Protein AF-A0A914NUZ6-F1 (afdb_monomer)

Structure (mmCIF, N/CA/C/O backbone):
data_AF-A0A914NUZ6-F1
#
_entry.id   AF-A0A914NUZ6-F1
#
loop_
_atom_site.group_PDB
_atom_site.id
_atom_site.type_symbol
_atom_site.label_atom_id
_atom_site.label_alt_id
_atom_site.label_comp_id
_atom_site.label_asym_id
_atom_site.label_entity_id
_atom_site.label_seq_id
_atom_site.pdbx_PDB_ins_code
_atom_site.Cartn_x
_atom_site.Cartn_y
_atom_site.Cartn_z
_atom_site.occupancy
_atom_site.B_iso_or_equiv
_atom_site.auth_seq_id
_atom_site.auth_comp_id
_atom_site.auth_asym_id
_atom_site.auth_atom_id
_atom_site.pdbx_PDB_model_num
ATOM 1 N N . MET A 1 1 ? 11.271 -27.743 45.625 1.00 53.88 1 MET A N 1
ATOM 2 C CA . MET A 1 1 ? 10.175 -26.762 45.425 1.00 53.88 1 MET A CA 1
ATOM 3 C C . MET A 1 1 ? 10.539 -25.587 44.509 1.00 53.88 1 MET A C 1
ATOM 5 O O . MET A 1 1 ? 9.702 -25.214 43.703 1.00 53.88 1 MET A O 1
ATOM 9 N N . PHE A 1 2 ? 11.771 -25.061 44.530 1.00 51.22 2 PHE A N 1
ATOM 10 C CA . PHE A 1 2 ? 12.169 -23.870 43.750 1.00 51.22 2 PHE A CA 1
ATOM 11 C C . PHE A 1 2 ? 12.192 -24.011 42.210 1.00 51.22 2 PHE A C 1
ATOM 13 O O . PHE A 1 2 ? 11.978 -23.028 41.508 1.00 51.22 2 PHE A O 1
ATOM 20 N N . LYS A 1 3 ? 12.363 -25.220 41.650 1.00 47.09 3 LYS A N 1
ATOM 21 C CA . LYS A 1 3 ? 12.396 -25.426 40.183 1.00 47.09 3 LYS A CA 1
ATOM 22 C C . LYS A 1 3 ? 11.034 -25.273 39.480 1.00 47.09 3 LYS A C 1
ATOM 24 O O . LYS A 1 3 ? 11.007 -24.916 38.309 1.00 47.09 3 LYS A O 1
ATOM 29 N N . LYS A 1 4 ? 9.907 -25.498 40.176 1.00 47.50 4 LYS A N 1
ATOM 30 C CA . LYS A 1 4 ? 8.556 -25.342 39.589 1.00 47.50 4 LYS A CA 1
ATOM 31 C C . LYS A 1 4 ? 8.128 -23.873 39.465 1.00 47.50 4 LYS A C 1
ATOM 33 O O . LYS A 1 4 ? 7.398 -23.536 38.543 1.00 47.50 4 LYS A O 1
ATOM 38 N N . ILE A 1 5 ? 8.628 -23.003 40.346 1.00 55.19 5 ILE A N 1
ATOM 39 C CA . ILE A 1 5 ? 8.329 -21.559 40.342 1.00 55.19 5 ILE A CA 1
ATOM 40 C C . ILE A 1 5 ? 9.067 -20.839 39.203 1.00 55.19 5 ILE A C 1
ATOM 42 O O . ILE A 1 5 ? 8.483 -19.983 38.548 1.00 55.19 5 ILE A O 1
ATOM 46 N N . PHE A 1 6 ? 10.302 -21.247 38.889 1.00 52.75 6 PHE A N 1
ATOM 47 C CA . PHE A 1 6 ? 11.058 -20.682 37.762 1.00 52.75 6 PHE A CA 1
ATOM 48 C C . PHE A 1 6 ? 10.435 -21.033 36.399 1.00 52.75 6 PHE A C 1
ATOM 50 O O . PHE A 1 6 ? 10.423 -20.213 35.487 1.00 52.75 6 PHE A O 1
ATOM 57 N N . PHE A 1 7 ? 9.844 -22.227 36.278 1.00 51.91 7 PHE A N 1
ATOM 58 C CA . PHE A 1 7 ? 9.150 -22.654 35.059 1.00 51.91 7 PHE A CA 1
ATOM 59 C C . PHE A 1 7 ? 7.828 -21.896 34.841 1.00 51.91 7 PHE A C 1
ATOM 61 O O . PHE A 1 7 ? 7.489 -21.567 33.709 1.00 51.91 7 PHE A O 1
ATOM 68 N N . LEU A 1 8 ? 7.115 -21.547 35.921 1.00 48.62 8 LEU A N 1
ATOM 69 C CA . LEU A 1 8 ? 5.896 -20.733 35.840 1.00 48.62 8 LEU A CA 1
ATOM 70 C C . LEU A 1 8 ? 6.187 -19.271 35.449 1.00 48.62 8 LEU A C 1
ATOM 72 O O . LEU A 1 8 ? 5.407 -18.668 34.717 1.00 48.62 8 LEU A O 1
ATOM 76 N N . LEU A 1 9 ? 7.323 -18.713 35.887 1.00 48.78 9 LEU A N 1
ATOM 77 C CA . LEU A 1 9 ? 7.748 -17.350 35.539 1.00 48.78 9 LEU A CA 1
ATOM 78 C C . LEU A 1 9 ? 8.181 -17.208 34.068 1.00 48.78 9 LEU A C 1
ATOM 80 O O . LEU A 1 9 ? 7.956 -16.159 33.473 1.00 48.78 9 LEU A O 1
ATOM 84 N N . ILE A 1 10 ? 8.734 -18.262 33.455 1.00 51.72 10 ILE A N 1
ATOM 85 C CA . ILE A 1 10 ? 9.090 -18.268 32.022 1.00 51.72 10 ILE A CA 1
ATOM 86 C C . ILE A 1 10 ? 7.839 -18.326 31.127 1.00 51.72 10 ILE A C 1
ATOM 88 O O . ILE A 1 10 ? 7.827 -17.726 30.053 1.00 51.72 10 ILE A O 1
ATOM 92 N N . ILE A 1 11 ? 6.761 -18.974 31.580 1.00 51.56 11 ILE A N 1
ATOM 93 C CA . ILE A 1 11 ? 5.492 -19.053 30.833 1.00 51.56 11 ILE A CA 1
ATOM 94 C C . ILE A 1 11 ? 4.743 -17.705 30.835 1.00 51.56 11 ILE A C 1
ATOM 96 O O . ILE A 1 11 ? 4.021 -17.400 29.888 1.00 51.56 11 ILE A O 1
ATOM 100 N N . LEU A 1 12 ? 4.962 -16.851 31.841 1.00 51.22 12 LEU A N 1
ATOM 101 C CA . LEU A 1 12 ? 4.329 -15.529 31.942 1.00 51.22 12 LEU A CA 1
ATOM 102 C C . LEU A 1 12 ? 5.069 -14.408 31.181 1.00 51.22 12 LEU A C 1
ATOM 104 O O . LEU A 1 12 ? 4.550 -13.298 31.094 1.00 51.22 12 LEU A O 1
ATOM 108 N N . LEU A 1 13 ? 6.245 -14.671 30.596 1.00 51.25 13 LEU A N 1
ATOM 109 C CA . LEU A 1 13 ? 7.103 -13.638 29.990 1.00 51.25 13 LEU A CA 1
ATOM 110 C C . LEU A 1 13 ? 6.949 -13.438 28.471 1.00 51.25 13 LEU A C 1
ATOM 112 O O . LEU A 1 13 ? 7.672 -12.624 27.907 1.00 51.25 13 LEU A O 1
ATOM 116 N N . ASN A 1 14 ? 6.013 -14.111 27.790 1.00 45.31 14 ASN A N 1
ATOM 117 C CA . ASN A 1 14 ? 5.803 -13.912 26.344 1.00 45.31 14 ASN A CA 1
ATOM 118 C C . ASN A 1 14 ? 4.335 -13.930 25.889 1.00 45.31 14 ASN A C 1
ATOM 120 O O . ASN A 1 14 ? 4.051 -14.252 24.737 1.00 45.31 14 ASN A O 1
ATOM 124 N N . PHE A 1 15 ? 3.387 -13.499 26.724 1.00 43.12 15 PHE A N 1
ATOM 125 C CA . PHE A 1 15 ? 2.126 -12.991 26.173 1.00 43.12 15 PHE A CA 1
ATOM 126 C C . PHE A 1 15 ? 2.373 -11.580 25.622 1.00 43.12 15 PHE A C 1
ATOM 128 O O . PHE A 1 15 ? 2.012 -10.571 26.225 1.00 43.12 15 PHE A O 1
ATOM 135 N N . LYS A 1 16 ? 3.018 -11.491 24.448 1.00 45.00 16 LYS A N 1
ATOM 136 C CA . LYS A 1 16 ? 2.797 -10.329 23.584 1.00 45.00 16 LYS A CA 1
ATOM 137 C C . LYS A 1 16 ? 1.304 -10.345 23.293 1.00 45.00 16 LYS A C 1
ATOM 139 O O . LYS A 1 16 ? 0.820 -11.274 22.650 1.00 45.00 16 LYS A O 1
ATOM 144 N N . ILE A 1 17 ? 0.582 -9.343 23.783 1.00 50.38 17 ILE A N 1
ATOM 145 C CA . ILE A 1 17 ? -0.768 -9.039 23.317 1.00 50.38 17 ILE A CA 1
ATOM 146 C C . ILE A 1 17 ? -0.605 -8.656 21.841 1.00 50.38 17 ILE A C 1
ATOM 148 O O . ILE A 1 17 ? -0.399 -7.495 21.493 1.00 50.38 17 ILE A O 1
ATOM 152 N N . ASN A 1 18 ? -0.564 -9.657 20.966 1.00 56.53 18 ASN A N 1
ATOM 153 C CA . ASN A 1 18 ? -0.610 -9.452 19.534 1.00 56.53 18 ASN A CA 1
ATOM 154 C C . ASN A 1 18 ? -2.053 -9.058 19.246 1.00 56.53 18 ASN A C 1
ATOM 156 O O . ASN A 1 18 ? -2.899 -9.927 19.053 1.00 56.53 18 ASN A O 1
ATOM 160 N N . ASN A 1 19 ? -2.334 -7.752 19.256 1.00 79.94 19 ASN A N 1
ATOM 161 C CA . ASN A 1 19 ? -3.584 -7.205 18.736 1.00 79.94 19 ASN A CA 1
ATOM 162 C C . ASN A 1 19 ? -3.599 -7.423 17.218 1.00 79.94 19 ASN A C 1
ATOM 164 O O . ASN A 1 19 ? -3.305 -6.520 16.437 1.00 79.94 19 ASN A O 1
ATOM 168 N N . SER A 1 20 ? -3.827 -8.669 16.821 1.00 88.81 20 SER A N 1
ATOM 169 C CA . SER A 1 20 ? -3.951 -9.118 15.446 1.00 88.81 20 SER A CA 1
ATOM 170 C C . SER A 1 20 ? -5.326 -8.731 14.917 1.00 88.81 20 SER A C 1
ATOM 172 O O . SER A 1 20 ? -6.316 -8.794 15.645 1.00 88.81 20 SER A O 1
ATOM 174 N N . VAL A 1 21 ? -5.383 -8.325 13.651 1.00 92.94 21 VAL A N 1
ATOM 175 C CA . VAL A 1 21 ? -6.642 -8.035 12.960 1.00 92.94 21 VAL A CA 1
ATOM 176 C C . VAL A 1 21 ? -6.699 -8.894 11.717 1.00 92.94 21 VAL A C 1
ATOM 178 O O . VAL A 1 21 ? -5.842 -8.772 10.843 1.00 92.94 21 VAL A O 1
ATOM 181 N N . ILE A 1 22 ? -7.715 -9.748 11.633 1.00 95.00 22 ILE A N 1
ATOM 182 C CA . ILE A 1 22 ? -7.944 -10.596 10.467 1.00 95.00 22 ILE A CA 1
ATOM 183 C C . ILE A 1 22 ? -9.082 -10.001 9.645 1.00 95.00 22 ILE A C 1
ATOM 185 O O . ILE A 1 22 ? -10.166 -9.753 10.170 1.00 95.00 22 ILE A O 1
ATOM 189 N N . ILE A 1 23 ? -8.836 -9.789 8.353 1.00 93.75 23 ILE A N 1
ATOM 190 C CA . ILE A 1 23 ? -9.853 -9.347 7.394 1.00 93.75 23 ILE A CA 1
ATOM 191 C C . ILE A 1 23 ? -9.951 -10.327 6.232 1.00 93.75 23 ILE A C 1
ATOM 193 O O . ILE A 1 23 ? -8.953 -10.916 5.812 1.00 93.75 23 ILE A O 1
ATOM 197 N N . GLN A 1 24 ? -11.153 -10.469 5.684 1.00 95.12 24 GLN A N 1
ATOM 198 C CA . GLN A 1 24 ? -11.387 -11.233 4.467 1.00 95.12 24 GLN A CA 1
ATOM 199 C C . GLN A 1 24 ? -11.287 -10.310 3.248 1.00 95.12 24 GLN A C 1
ATOM 201 O O . GLN A 1 24 ? -11.902 -9.246 3.211 1.00 95.12 24 GLN A O 1
ATOM 206 N N . THR A 1 25 ? -10.531 -10.731 2.235 1.00 95.25 25 THR A N 1
ATOM 207 C CA . THR A 1 25 ? -10.481 -10.078 0.918 1.00 95.25 25 THR A CA 1
ATOM 208 C C . THR A 1 25 ? -11.030 -11.010 -0.162 1.00 95.25 25 THR A C 1
ATOM 210 O O . THR A 1 25 ? -11.279 -12.190 0.089 1.00 95.25 25 THR A O 1
ATOM 213 N N . SER A 1 26 ? -11.166 -10.517 -1.394 1.00 95.94 26 SER A N 1
ATOM 214 C CA . SER A 1 26 ? -11.506 -11.355 -2.553 1.00 95.94 26 SER A CA 1
ATOM 215 C C . SER A 1 26 ? -10.450 -12.427 -2.878 1.00 95.94 26 SER A C 1
ATOM 217 O O . SER A 1 26 ? -10.771 -13.397 -3.572 1.00 95.94 26 SER A O 1
ATOM 219 N N . TYR A 1 27 ? -9.217 -12.273 -2.376 1.00 96.69 27 TYR A N 1
ATOM 220 C CA . TYR A 1 27 ? -8.084 -13.166 -2.644 1.00 96.69 27 TYR A CA 1
ATOM 221 C C . TYR A 1 27 ? -7.725 -14.097 -1.477 1.00 96.69 27 TYR A C 1
ATOM 223 O O . TYR A 1 27 ? -6.993 -15.062 -1.676 1.00 96.69 27 TYR A O 1
ATOM 231 N N . GLY A 1 28 ? -8.266 -13.853 -0.283 1.00 96.88 28 GLY A N 1
ATOM 232 C CA . GLY A 1 28 ? -8.014 -14.657 0.913 1.00 96.88 28 GLY A CA 1
ATOM 233 C C . GLY A 1 28 ? -7.996 -13.816 2.187 1.00 96.88 28 GLY A C 1
ATOM 234 O O . GLY A 1 28 ? -8.209 -12.598 2.155 1.00 96.88 28 GLY A O 1
ATOM 235 N N . ASN A 1 29 ? -7.744 -14.465 3.322 1.00 97.81 29 ASN A N 1
ATOM 236 C CA . ASN A 1 29 ? -7.684 -13.790 4.617 1.00 97.81 29 ASN A CA 1
ATOM 237 C C . ASN A 1 29 ? -6.313 -13.136 4.826 1.00 97.81 29 ASN A C 1
ATOM 239 O O . ASN A 1 29 ? -5.283 -13.744 4.525 1.00 97.81 29 ASN A O 1
ATOM 243 N N . LEU A 1 30 ? -6.299 -11.914 5.355 1.00 97.19 30 LEU A N 1
ATOM 244 C CA . LEU A 1 30 ? -5.090 -11.166 5.703 1.00 97.19 30 LEU A CA 1
ATOM 245 C C . LEU A 1 30 ? -5.019 -10.949 7.206 1.00 97.19 30 LEU A C 1
ATOM 247 O O . LEU A 1 30 ? -6.030 -10.627 7.823 1.00 97.19 30 LEU A O 1
ATOM 251 N N . GLU A 1 31 ? -3.819 -11.055 7.763 1.00 97.69 31 GLU A N 1
ATOM 252 C CA . GLU A 1 31 ? -3.544 -10.755 9.164 1.00 97.69 31 GLU A CA 1
ATOM 253 C C . GLU A 1 31 ? -2.677 -9.501 9.297 1.00 97.69 31 GLU A C 1
ATOM 255 O O . GLU A 1 31 ? -1.469 -9.538 9.065 1.00 97.69 31 GLU A O 1
ATOM 260 N N . GLY A 1 32 ? -3.298 -8.397 9.693 1.00 97.44 32 GLY A N 1
ATOM 261 C CA . GLY A 1 32 ? -2.625 -7.163 10.082 1.00 97.44 32 GLY A CA 1
ATOM 262 C C . GLY A 1 32 ? -2.426 -7.066 11.593 1.00 97.44 32 GLY A C 1
ATOM 263 O O . GLY A 1 32 ? -2.410 -8.064 12.321 1.00 97.44 32 GLY A O 1
ATOM 264 N N . PHE A 1 33 ? -2.284 -5.837 12.080 1.00 96.50 33 PHE A N 1
ATOM 265 C CA . PHE A 1 33 ? -2.181 -5.538 13.506 1.00 96.50 33 PHE A CA 1
ATOM 266 C C . PHE A 1 33 ? -2.789 -4.177 13.857 1.00 96.50 33 PHE A C 1
ATOM 268 O O . PHE A 1 33 ? -2.836 -3.267 13.031 1.00 96.50 33 PHE A O 1
ATOM 275 N N . VAL A 1 34 ? -3.224 -4.026 15.107 1.00 95.75 34 VAL A N 1
ATOM 276 C CA . VAL A 1 34 ? -3.631 -2.735 15.671 1.00 95.75 34 VAL A CA 1
ATOM 277 C C . VAL A 1 34 ? -2.392 -1.992 16.161 1.00 95.75 34 VAL A C 1
ATOM 279 O O . VAL A 1 34 ? -1.629 -2.505 16.982 1.00 95.75 34 VAL A O 1
ATOM 282 N N . TYR A 1 35 ? -2.211 -0.758 15.703 1.00 95.56 35 TYR A N 1
ATOM 283 C CA . TYR A 1 35 ? -1.170 0.144 16.177 1.00 95.56 35 TYR A CA 1
ATOM 284 C C . TYR A 1 35 ? -1.767 1.245 17.057 1.00 95.56 35 TYR A C 1
ATOM 286 O O . TYR A 1 35 ? -2.652 1.986 16.625 1.00 95.56 35 TYR A O 1
ATOM 294 N N . LYS A 1 36 ? -1.263 1.369 18.290 1.00 95.00 36 LYS A N 1
ATOM 295 C CA . LYS A 1 36 ? -1.641 2.440 19.219 1.00 95.00 36 LYS A CA 1
ATOM 296 C C . LYS A 1 36 ? -0.807 3.689 18.936 1.00 95.00 36 LYS A C 1
ATOM 298 O O . LYS A 1 36 ? 0.421 3.648 18.989 1.00 95.00 36 LYS A O 1
ATOM 303 N N . LEU A 1 37 ? -1.483 4.790 18.638 1.00 92.94 37 LEU A N 1
ATOM 304 C CA . LEU A 1 37 ? -0.878 6.087 18.356 1.00 92.94 37 LEU A CA 1
ATOM 305 C C . LEU A 1 37 ? -0.532 6.830 19.654 1.00 92.94 37 LEU A C 1
ATOM 307 O O . LEU A 1 37 ? -1.101 6.563 20.716 1.00 92.94 37 LEU A O 1
ATOM 311 N N . GLY A 1 38 ? 0.368 7.814 19.558 1.00 88.31 38 GLY A N 1
ATOM 312 C CA . GLY A 1 38 ? 0.761 8.658 20.695 1.00 88.31 38 GLY A CA 1
ATOM 313 C C . GLY A 1 38 ? -0.393 9.485 21.274 1.00 88.31 38 GLY A C 1
ATOM 314 O O . GLY A 1 38 ? -0.419 9.756 22.469 1.00 88.31 38 GLY A O 1
ATOM 315 N N . ASN A 1 39 ? -1.397 9.804 20.455 1.00 83.81 39 ASN A N 1
ATOM 316 C CA . ASN A 1 39 ? -2.604 10.534 20.854 1.00 83.81 39 ASN A CA 1
ATOM 317 C C . ASN A 1 39 ? -3.683 9.653 21.525 1.00 83.81 39 ASN A C 1
ATOM 319 O O . ASN A 1 39 ? -4.812 10.101 21.710 1.00 83.81 39 ASN A O 1
ATOM 323 N N . GLY A 1 40 ? -3.371 8.392 21.843 1.00 86.62 40 GLY A N 1
ATOM 324 C CA . GLY A 1 40 ? -4.279 7.459 22.516 1.00 86.62 40 GLY A CA 1
ATOM 325 C C . GLY A 1 40 ? -5.266 6.727 21.600 1.00 86.62 40 GLY A C 1
ATOM 326 O O . GLY A 1 40 ? -5.813 5.706 22.018 1.00 86.62 40 GLY A O 1
ATOM 327 N N . LYS A 1 41 ? -5.451 7.174 20.349 1.00 91.00 41 LYS A N 1
ATOM 328 C CA . LYS A 1 41 ? -6.236 6.448 19.339 1.00 91.00 41 LYS A CA 1
ATOM 329 C C . LYS A 1 41 ? -5.486 5.203 18.858 1.00 91.00 41 LYS A C 1
ATOM 331 O O . LYS A 1 41 ? -4.280 5.058 19.055 1.00 91.00 41 LYS A O 1
ATOM 336 N N . SER A 1 42 ? -6.203 4.303 18.197 1.00 94.56 42 SER A N 1
ATOM 337 C CA . SER A 1 42 ? -5.617 3.134 17.538 1.00 94.56 42 SER A CA 1
ATOM 338 C C . SER A 1 42 ? -6.017 3.089 16.068 1.00 94.56 42 SER A C 1
ATOM 340 O O . SER A 1 42 ? -7.070 3.601 15.693 1.00 94.56 42 SER A O 1
ATOM 342 N N . VAL A 1 43 ? -5.174 2.480 15.241 1.00 95.75 43 VAL A N 1
ATOM 343 C CA . VAL A 1 43 ? -5.395 2.289 13.801 1.00 95.75 43 VAL A CA 1
ATOM 344 C C . VAL A 1 43 ? -5.095 0.845 13.423 1.00 95.75 43 VAL A C 1
ATOM 346 O O . VAL A 1 43 ? -4.285 0.195 14.082 1.00 95.75 43 VAL A O 1
ATOM 349 N N . ASN A 1 44 ? -5.719 0.348 12.361 1.00 96.50 44 ASN A N 1
ATOM 350 C CA . ASN A 1 44 ? -5.402 -0.964 11.804 1.00 96.50 44 ASN A CA 1
ATOM 351 C C . ASN A 1 44 ? -4.341 -0.810 10.717 1.00 96.50 44 ASN A C 1
ATOM 353 O O . ASN A 1 44 ? -4.408 0.112 9.903 1.00 96.50 44 ASN A O 1
ATOM 357 N N . VAL A 1 45 ? -3.365 -1.711 10.709 1.00 97.94 45 VAL A N 1
ATOM 358 C CA . VAL A 1 45 ? -2.220 -1.670 9.802 1.00 97.94 45 VAL A CA 1
ATOM 359 C C . VAL A 1 45 ? -2.078 -3.014 9.099 1.00 97.94 45 VAL A C 1
ATOM 361 O O . VAL A 1 45 ? -2.006 -4.059 9.746 1.00 97.94 45 VAL A O 1
ATOM 364 N N . PHE A 1 46 ? -2.001 -2.964 7.772 1.00 98.44 46 PHE A N 1
ATOM 365 C CA . PHE A 1 46 ? -1.729 -4.101 6.903 1.00 98.44 46 PHE 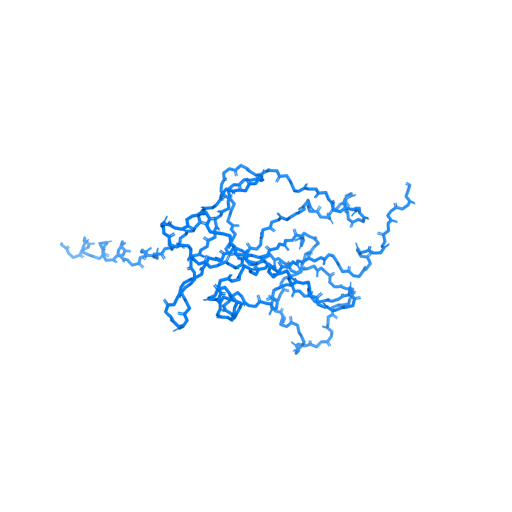A CA 1
ATOM 366 C C . PHE A 1 46 ? -0.610 -3.718 5.933 1.00 98.44 46 PHE A C 1
ATOM 368 O O . PHE A 1 46 ? -0.743 -2.761 5.174 1.00 98.44 46 PHE A O 1
ATOM 375 N N . LEU A 1 47 ? 0.504 -4.437 5.959 1.00 98.50 47 LEU A N 1
ATOM 376 C CA . LEU A 1 47 ? 1.702 -4.142 5.173 1.00 98.50 47 LEU A CA 1
ATOM 377 C C . LEU A 1 47 ? 2.021 -5.300 4.226 1.00 98.50 47 LEU A C 1
ATOM 379 O O . LEU A 1 47 ? 1.767 -6.454 4.564 1.00 98.50 47 LEU A O 1
ATOM 383 N N . GLY A 1 48 ? 2.585 -4.994 3.056 1.00 97.94 48 GLY A N 1
ATOM 384 C CA . GLY A 1 48 ? 3.056 -6.019 2.121 1.00 97.94 48 GLY A CA 1
ATOM 385 C C . GLY A 1 48 ? 1.933 -6.894 1.553 1.00 97.94 48 GLY A C 1
ATOM 386 O O . GLY A 1 48 ? 2.089 -8.108 1.436 1.00 97.94 48 GLY A O 1
ATOM 387 N N . ILE A 1 49 ? 0.790 -6.297 1.202 1.00 98.38 49 ILE A N 1
ATOM 388 C CA . ILE A 1 49 ? -0.339 -7.011 0.591 1.00 98.38 49 ILE A CA 1
ATOM 389 C C . ILE A 1 49 ? -0.097 -7.139 -0.920 1.00 98.38 49 ILE A C 1
ATOM 391 O O . ILE A 1 49 ? 0.016 -6.106 -1.583 1.00 98.38 49 ILE A O 1
ATOM 395 N N . PRO A 1 50 ? -0.037 -8.354 -1.496 1.00 97.75 50 PRO A N 1
ATOM 396 C CA . PRO A 1 50 ? 0.137 -8.515 -2.936 1.00 97.75 50 PRO A CA 1
ATOM 397 C C . PRO A 1 50 ? -1.115 -8.034 -3.672 1.00 97.75 50 PRO A C 1
ATOM 399 O O . PRO A 1 50 ? -2.228 -8.447 -3.341 1.00 97.75 50 PRO A O 1
ATOM 402 N N . PHE A 1 51 ? -0.937 -7.183 -4.684 1.00 97.62 51 PHE A N 1
ATOM 403 C CA . PHE A 1 51 ? -2.037 -6.735 -5.551 1.00 97.62 51 PHE A CA 1
ATOM 404 C C . PHE A 1 51 ? -1.921 -7.252 -6.989 1.00 97.62 51 PHE A C 1
ATOM 406 O O . PHE A 1 51 ? -2.808 -6.990 -7.802 1.00 97.62 51 PHE A O 1
ATOM 413 N N . ALA A 1 52 ? -0.849 -7.981 -7.303 1.00 97.75 52 ALA A N 1
ATOM 414 C CA . ALA A 1 52 ? -0.607 -8.606 -8.595 1.00 97.75 52 ALA A CA 1
ATOM 415 C C . ALA A 1 52 ? 0.241 -9.880 -8.442 1.00 97.75 52 ALA A C 1
ATOM 417 O O . ALA A 1 52 ? 0.868 -10.098 -7.405 1.00 97.75 52 ALA A O 1
ATOM 418 N N . GLU A 1 53 ? 0.268 -10.707 -9.488 1.00 97.38 53 GLU A N 1
ATOM 419 C CA . GLU A 1 53 ? 1.264 -11.769 -9.642 1.00 97.38 53 GLU A CA 1
ATOM 420 C C . GLU A 1 53 ? 2.683 -11.204 -9.640 1.00 97.38 53 GLU A C 1
ATOM 422 O O . GLU A 1 53 ? 2.929 -10.085 -10.104 1.00 97.38 53 GLU A O 1
ATOM 427 N N . LYS A 1 54 ? 3.628 -12.023 -9.172 1.00 96.69 54 LYS A N 1
ATOM 428 C CA . LYS A 1 54 ? 5.049 -11.670 -9.154 1.00 96.69 54 LYS A CA 1
ATOM 429 C C . LYS A 1 54 ? 5.519 -11.405 -10.590 1.00 96.69 54 LYS A C 1
ATOM 431 O O . LYS A 1 54 ? 5.423 -12.314 -11.420 1.00 96.69 54 LYS A O 1
ATOM 436 N N . PRO A 1 55 ? 6.041 -10.212 -10.919 1.00 95.44 55 PRO A N 1
ATOM 437 C CA . PRO A 1 55 ? 6.452 -9.886 -12.279 1.00 95.44 55 PRO A CA 1
ATOM 438 C C . PRO A 1 55 ? 7.865 -10.421 -12.546 1.00 95.44 55 PRO A C 1
ATOM 440 O O . PRO A 1 55 ? 8.785 -9.661 -12.816 1.00 95.44 55 PRO A O 1
ATOM 443 N N . ILE A 1 56 ? 8.045 -11.735 -12.429 1.00 94.50 56 ILE A N 1
ATOM 444 C CA . ILE A 1 56 ? 9.326 -12.428 -12.605 1.00 94.50 56 ILE A CA 1
ATOM 445 C C . ILE A 1 56 ? 9.224 -13.465 -13.723 1.00 94.50 56 ILE A C 1
ATOM 447 O O . ILE A 1 56 ? 8.130 -13.881 -14.117 1.00 94.50 56 ILE A O 1
ATOM 451 N N . GLY A 1 57 ? 10.372 -13.901 -14.246 1.00 93.31 57 GLY A N 1
ATOM 452 C CA . GLY A 1 57 ? 10.423 -14.872 -15.340 1.00 93.31 57 GLY A CA 1
ATOM 453 C C . GLY A 1 57 ? 9.644 -14.375 -16.559 1.00 93.31 57 GLY A C 1
ATOM 454 O O . GLY A 1 57 ? 9.869 -13.262 -17.025 1.00 93.31 57 GLY A O 1
ATOM 455 N N . ILE A 1 58 ? 8.684 -15.168 -17.040 1.00 93.69 58 ILE A N 1
ATOM 456 C CA . ILE A 1 58 ? 7.868 -14.811 -18.213 1.00 93.69 58 ILE A CA 1
ATOM 457 C C . ILE A 1 58 ? 6.938 -13.607 -17.984 1.00 93.69 58 ILE A C 1
ATOM 459 O O . ILE A 1 58 ? 6.390 -13.068 -18.935 1.00 93.69 58 ILE A O 1
ATOM 463 N N . LEU A 1 59 ? 6.739 -13.173 -16.733 1.00 94.06 59 LEU A N 1
ATOM 464 C CA . LEU A 1 59 ? 5.922 -11.998 -16.408 1.00 94.06 59 LEU A CA 1
ATOM 465 C C . LEU A 1 59 ? 6.745 -10.708 -16.268 1.00 94.06 59 LEU A C 1
ATOM 467 O O . LEU A 1 59 ? 6.168 -9.649 -16.013 1.00 94.06 59 LEU A O 1
ATOM 471 N N . ARG A 1 60 ? 8.073 -10.774 -16.434 1.00 93.50 60 ARG A N 1
ATOM 472 C CA . ARG A 1 60 ? 9.002 -9.672 -16.138 1.00 93.50 60 ARG A CA 1
ATOM 473 C C . ARG A 1 60 ? 8.657 -8.366 -16.848 1.00 93.50 60 ARG A C 1
ATOM 475 O O . ARG A 1 60 ? 8.576 -7.321 -16.202 1.00 93.50 60 ARG A O 1
ATOM 482 N N . PHE A 1 61 ? 8.372 -8.439 -18.145 1.00 93.00 61 PHE A N 1
ATOM 483 C CA . PHE A 1 61 ? 8.032 -7.291 -18.998 1.00 93.00 61 PHE A CA 1
ATOM 484 C C . PHE A 1 61 ? 6.549 -7.244 -19.387 1.00 93.00 61 PHE A C 1
ATOM 486 O O . PHE A 1 61 ? 6.115 -6.403 -20.175 1.00 93.00 61 PHE A O 1
ATOM 493 N N . GLU A 1 62 ? 5.747 -8.133 -18.803 1.00 92.94 62 GLU A N 1
ATOM 494 C CA . GLU A 1 62 ? 4.321 -8.231 -19.082 1.00 92.94 62 GLU A CA 1
ATOM 495 C C . GLU A 1 62 ? 3.507 -7.254 -18.240 1.00 92.94 62 GLU A C 1
ATOM 497 O O . GLU A 1 62 ? 3.954 -6.735 -17.211 1.00 92.94 62 GLU A O 1
AT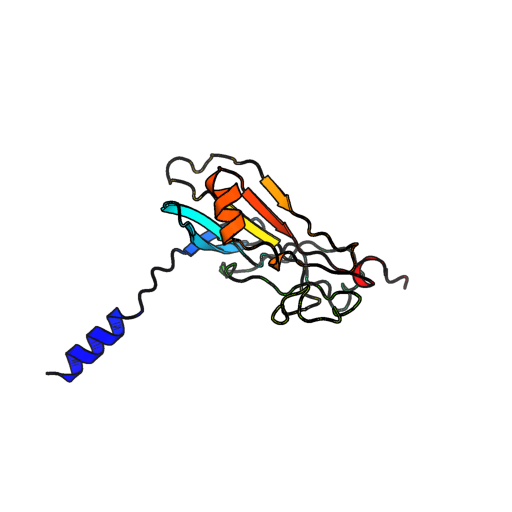OM 502 N N . LYS A 1 63 ? 2.261 -7.006 -18.651 1.00 93.44 63 LYS A N 1
ATOM 503 C CA . LYS A 1 63 ? 1.310 -6.288 -17.793 1.00 93.44 63 LYS A CA 1
ATOM 504 C C . LYS A 1 63 ? 1.069 -7.085 -16.498 1.00 93.44 63 LYS A C 1
ATOM 506 O O . LYS A 1 63 ? 0.991 -8.313 -16.565 1.00 93.44 63 LYS A O 1
ATOM 511 N N . PRO A 1 64 ? 0.896 -6.417 -15.340 1.00 95.06 64 PRO A N 1
ATOM 512 C CA . PRO A 1 64 ? 0.565 -7.105 -14.097 1.00 95.06 64 PRO A CA 1
ATOM 513 C C . PRO A 1 64 ? -0.701 -7.948 -14.263 1.00 95.06 64 PRO A C 1
ATOM 515 O O . PRO A 1 64 ? -1.700 -7.475 -14.810 1.00 95.06 64 PRO A O 1
ATOM 518 N N . LYS A 1 65 ? -0.658 -9.190 -13.782 1.00 96.56 65 LYS A N 1
ATOM 519 C CA . LYS A 1 65 ? -1.829 -10.070 -13.707 1.00 96.56 65 LYS A CA 1
ATOM 520 C C . LYS A 1 65 ? -2.414 -10.023 -12.291 1.00 96.56 65 LYS A C 1
ATOM 522 O O . LYS A 1 65 ? -1.649 -9.792 -11.356 1.00 96.56 65 LYS A O 1
ATOM 527 N N . PRO A 1 66 ? -3.731 -10.225 -12.108 1.00 97.00 66 PRO A N 1
ATOM 528 C CA . PRO A 1 66 ? -4.328 -10.319 -10.775 1.00 97.00 66 PRO A CA 1
ATOM 529 C C . PRO A 1 66 ? -3.633 -11.395 -9.931 1.00 97.00 66 PRO A C 1
ATOM 531 O O . PRO A 1 66 ? -3.292 -12.431 -10.495 1.00 97.00 66 PRO A O 1
ATOM 534 N N . PRO A 1 67 ? -3.441 -11.184 -8.619 1.00 96.25 67 PRO A N 1
ATOM 535 C CA . PRO A 1 67 ? -2.739 -12.134 -7.774 1.00 96.25 67 PRO A CA 1
ATOM 536 C C . PRO A 1 67 ? -3.557 -13.418 -7.617 1.00 96.25 67 PRO A C 1
ATOM 538 O O . PRO A 1 67 ? -4.791 -13.395 -7.562 1.00 96.25 67 PRO A O 1
ATOM 541 N N . SER A 1 68 ? -2.864 -14.540 -7.484 1.00 94.88 68 SER A N 1
ATOM 542 C CA . SER A 1 68 ? -3.466 -15.809 -7.102 1.00 94.88 68 SER A CA 1
ATOM 543 C C . SER A 1 68 ? -4.131 -15.690 -5.737 1.00 94.88 68 SER A C 1
ATOM 545 O O . SER A 1 68 ? -3.624 -15.032 -4.822 1.00 94.88 68 SER A O 1
ATOM 547 N N . LYS A 1 69 ? -5.268 -16.373 -5.582 1.00 96.88 69 LYS A N 1
ATOM 548 C CA . LYS A 1 69 ? -5.856 -16.561 -4.257 1.00 96.88 69 LYS A CA 1
ATOM 549 C C . LYS A 1 69 ? -4.891 -17.366 -3.392 1.00 96.88 69 LYS A C 1
ATOM 551 O O . LYS A 1 69 ? -4.233 -18.277 -3.891 1.00 96.88 69 LYS A O 1
ATOM 556 N N . TRP A 1 70 ? -4.829 -17.053 -2.106 1.00 95.62 70 TRP A N 1
ATOM 557 C CA . TRP A 1 70 ? -4.060 -17.833 -1.141 1.00 95.62 70 TRP A CA 1
ATOM 558 C C . TRP A 1 70 ? -4.988 -18.565 -0.180 1.00 95.62 70 TRP A C 1
ATOM 560 O O . TRP A 1 70 ? -6.057 -18.075 0.191 1.00 95.62 70 TRP A O 1
ATOM 570 N N . GLU A 1 71 ? -4.555 -19.748 0.238 1.00 95.25 71 GLU A N 1
ATOM 571 C CA . GLU A 1 71 ? -5.228 -20.517 1.276 1.00 95.25 71 GLU A CA 1
ATOM 572 C C . GLU A 1 71 ? -4.785 -20.057 2.669 1.00 95.25 71 GLU A C 1
ATOM 574 O O . GLU A 1 71 ? -3.687 -19.527 2.863 1.00 95.25 71 GLU A O 1
ATOM 579 N N . GLY A 1 72 ? -5.655 -20.256 3.658 1.00 96.12 72 GLY A N 1
ATOM 580 C CA . GLY A 1 72 ? -5.383 -19.871 5.038 1.00 96.12 72 GLY A CA 1
ATOM 581 C C . GLY A 1 72 ? -5.327 -18.355 5.248 1.00 96.12 72 GLY A C 1
ATOM 582 O O . GLY A 1 72 ? -6.108 -17.594 4.672 1.00 96.12 72 GLY A O 1
ATOM 583 N N . ILE A 1 73 ? -4.435 -17.926 6.140 1.00 97.56 73 ILE A N 1
ATOM 584 C CA . ILE A 1 73 ? -4.280 -16.533 6.563 1.00 97.56 73 ILE A CA 1
ATOM 585 C C . ILE A 1 73 ? -2.889 -16.056 6.145 1.00 97.56 73 ILE A C 1
ATOM 587 O O . ILE A 1 73 ? -1.882 -16.591 6.606 1.00 97.56 73 ILE A O 1
ATOM 591 N N . LYS A 1 74 ? -2.824 -15.035 5.286 1.00 97.31 74 LYS A N 1
ATOM 592 C CA . LYS A 1 74 ? -1.563 -14.418 4.867 1.00 97.31 74 LYS A CA 1
ATOM 593 C C . LYS A 1 74 ? -1.157 -13.319 5.863 1.00 97.31 74 LYS A C 1
ATOM 595 O O . LYS A 1 74 ? -1.927 -12.375 6.055 1.00 97.31 74 LYS A O 1
ATOM 600 N N . PRO A 1 75 ? 0.053 -13.378 6.447 1.00 97.88 75 PRO A N 1
ATOM 601 C CA . PRO A 1 75 ? 0.576 -12.289 7.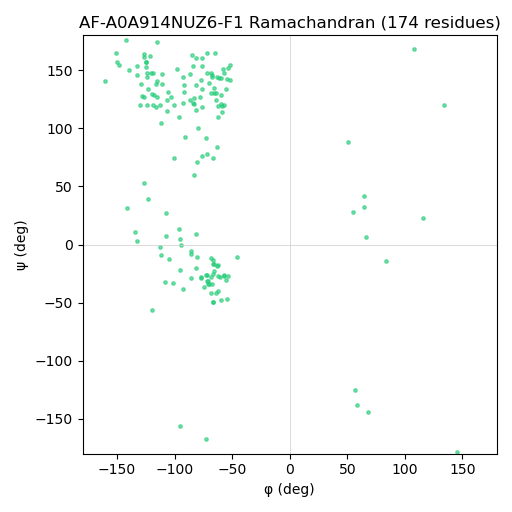263 1.00 97.88 75 PRO A CA 1
ATOM 602 C C . PRO A 1 75 ? 0.784 -11.023 6.427 1.00 97.88 75 PRO A C 1
ATOM 604 O O . PRO A 1 75 ? 1.421 -11.069 5.377 1.00 97.88 75 PRO A O 1
ATOM 607 N N . ALA A 1 76 ? 0.274 -9.900 6.921 1.00 98.00 76 ALA A N 1
ATOM 608 C CA . ALA A 1 76 ? 0.419 -8.564 6.355 1.00 98.00 76 ALA A CA 1
ATOM 609 C C . ALA A 1 76 ? 0.956 -7.606 7.432 1.00 98.00 76 ALA A C 1
ATOM 611 O O . ALA A 1 76 ? 0.346 -6.589 7.762 1.00 98.00 76 ALA A O 1
ATOM 612 N N . LYS A 1 77 ? 2.076 -7.982 8.056 1.00 97.44 77 LYS A N 1
ATOM 613 C CA . LYS A 1 77 ? 2.644 -7.289 9.229 1.00 97.44 77 LYS A CA 1
ATOM 614 C C . LYS A 1 77 ? 3.968 -6.588 8.944 1.00 97.44 77 LYS A C 1
ATOM 616 O O . LYS A 1 77 ? 4.446 -5.827 9.779 1.00 97.44 77 LYS A O 1
ATOM 621 N N . GLU A 1 78 ? 4.543 -6.824 7.770 1.00 96.44 78 GLU A N 1
ATOM 622 C CA . GLU A 1 78 ? 5.847 -6.306 7.373 1.00 96.44 78 GLU A CA 1
ATOM 623 C C . GLU A 1 78 ? 5.772 -5.700 5.977 1.00 96.44 78 GLU A C 1
ATOM 625 O O . GLU A 1 78 ? 5.027 -6.160 5.114 1.00 96.44 78 GLU A O 1
ATOM 630 N N . TYR A 1 79 ? 6.551 -4.647 5.753 1.00 96.69 79 TYR A N 1
ATOM 631 C CA . TYR A 1 79 ? 6.686 -4.073 4.423 1.00 96.69 79 TYR A CA 1
ATOM 632 C C . TYR A 1 79 ? 7.367 -5.072 3.480 1.00 96.69 79 TYR A C 1
ATOM 634 O O . TYR A 1 79 ? 8.423 -5.616 3.814 1.00 96.69 79 TYR A O 1
ATOM 642 N N . SER A 1 80 ? 6.828 -5.219 2.270 1.00 95.62 80 SER A N 1
ATOM 643 C CA . SER A 1 80 ? 7.480 -5.951 1.178 1.00 95.62 80 SER A CA 1
ATOM 644 C C . SER A 1 80 ? 8.783 -5.271 0.732 1.00 95.62 80 SER A C 1
ATOM 646 O O . SER A 1 80 ? 8.982 -4.082 1.027 1.00 95.62 80 SER A O 1
ATOM 648 N N . PRO A 1 81 ? 9.653 -5.958 -0.028 1.00 95.06 81 PRO A N 1
ATOM 649 C CA . PRO A 1 81 ? 10.755 -5.312 -0.733 1.00 95.06 81 PRO A CA 1
ATOM 650 C C . PRO A 1 81 ? 10.301 -4.126 -1.598 1.00 95.06 81 PRO A C 1
ATOM 652 O O . PRO A 1 81 ? 9.139 -4.026 -2.012 1.00 95.06 81 PRO A O 1
ATOM 655 N N . ALA A 1 82 ? 11.221 -3.193 -1.827 1.00 94.38 82 ALA A N 1
ATOM 656 C CA . ALA A 1 82 ? 11.070 -2.157 -2.838 1.00 94.38 82 ALA A CA 1
ATOM 657 C C . ALA A 1 82 ? 11.320 -2.734 -4.235 1.00 94.38 82 ALA A C 1
ATOM 659 O O . ALA A 1 82 ? 12.063 -3.703 -4.386 1.00 94.38 82 ALA A O 1
ATOM 660 N N . CYS A 1 83 ? 10.725 -2.117 -5.254 1.00 94.69 83 CYS A N 1
ATOM 661 C CA . CYS A 1 83 ? 11.035 -2.472 -6.632 1.00 94.69 83 CYS A CA 1
ATOM 662 C C . CYS A 1 83 ? 12.467 -2.066 -6.986 1.00 94.69 83 CYS A C 1
ATOM 664 O O . CYS A 1 83 ? 12.948 -1.026 -6.533 1.00 94.69 83 CYS A O 1
ATOM 666 N N . VAL A 1 84 ? 13.133 -2.880 -7.807 1.00 91.94 84 VAL A N 1
ATOM 667 C CA . VAL A 1 84 ? 14.496 -2.611 -8.288 1.00 91.94 84 VAL A CA 1
ATOM 668 C C . VAL A 1 84 ? 14.533 -1.267 -9.038 1.00 91.94 84 VAL A C 1
ATOM 670 O O . VAL A 1 84 ? 13.815 -1.128 -10.032 1.00 91.94 84 VAL A O 1
ATOM 673 N N . PRO A 1 85 ? 15.328 -0.274 -8.588 1.00 87.94 85 PRO A N 1
ATOM 674 C CA . PRO A 1 85 ? 15.463 1.005 -9.280 1.00 87.94 85 PRO A CA 1
ATOM 675 C C . PRO A 1 85 ? 16.360 0.868 -10.519 1.00 87.94 85 PRO A C 1
ATOM 677 O O . PRO A 1 85 ? 17.174 -0.050 -10.606 1.00 87.94 85 PRO A O 1
ATOM 680 N N . HIS A 1 86 ? 16.264 1.803 -11.465 1.00 80.56 86 HIS A N 1
ATOM 681 C CA . HIS A 1 86 ? 17.117 1.810 -12.666 1.00 80.56 86 HIS A CA 1
ATOM 682 C C . HIS A 1 86 ? 18.602 2.001 -12.349 1.00 80.56 86 HIS A C 1
ATOM 684 O O . HIS A 1 86 ? 19.456 1.325 -12.920 1.00 80.56 86 HIS A O 1
ATOM 690 N N . ALA A 1 87 ? 18.906 2.899 -11.418 1.00 69.50 87 ALA A N 1
ATOM 691 C CA . ALA A 1 87 ? 20.235 3.053 -10.858 1.00 69.50 87 ALA A CA 1
ATOM 692 C C . ALA A 1 87 ? 20.131 2.888 -9.346 1.00 69.50 87 ALA A C 1
ATOM 694 O O . ALA A 1 87 ? 19.254 3.481 -8.710 1.00 69.50 87 ALA A O 1
ATOM 695 N N . LEU A 1 88 ? 21.035 2.094 -8.767 1.00 63.97 88 LEU A N 1
ATOM 696 C CA . LEU A 1 88 ? 21.219 2.131 -7.324 1.00 63.97 88 LEU A CA 1
ATOM 697 C C . LEU A 1 88 ? 21.624 3.564 -6.962 1.00 63.97 88 LEU A C 1
ATOM 699 O O . LEU A 1 88 ? 22.533 4.109 -7.595 1.00 63.97 88 LEU A O 1
ATOM 703 N N . PRO A 1 89 ? 20.950 4.201 -5.998 1.00 55.97 89 PRO A N 1
ATOM 704 C CA . PRO A 1 89 ? 21.349 5.526 -5.558 1.00 55.97 89 PRO A CA 1
ATOM 705 C C . PRO A 1 89 ? 22.801 5.497 -5.094 1.00 55.97 89 PRO A C 1
ATOM 707 O O . PRO A 1 89 ? 23.167 4.766 -4.177 1.00 55.97 89 PRO A O 1
ATOM 710 N N . ILE A 1 90 ? 23.636 6.294 -5.748 1.00 48.00 90 ILE A N 1
ATOM 711 C CA . ILE A 1 90 ? 24.997 6.540 -5.290 1.00 48.00 90 ILE A CA 1
ATOM 712 C C . ILE A 1 90 ? 24.873 7.588 -4.179 1.00 48.00 90 ILE A C 1
ATOM 714 O O . ILE A 1 90 ? 24.671 8.765 -4.463 1.00 48.00 90 ILE A O 1
ATOM 718 N N . GLY A 1 91 ? 24.921 7.142 -2.922 1.00 50.12 91 GLY A N 1
ATOM 719 C CA . GLY A 1 91 ? 24.877 7.998 -1.733 1.00 50.12 91 GLY A CA 1
ATOM 720 C C . GLY A 1 91 ? 23.908 7.497 -0.659 1.00 50.12 91 GLY A C 1
ATOM 721 O O . GLY A 1 91 ? 22.702 7.409 -0.890 1.00 50.12 91 GLY A O 1
ATOM 722 N N . ASP A 1 92 ? 24.447 7.221 0.531 1.00 48.41 92 ASP A N 1
ATOM 723 C CA . ASP A 1 92 ? 23.740 6.738 1.732 1.00 48.41 92 ASP A CA 1
ATOM 724 C C . ASP A 1 92 ? 22.547 7.604 2.159 1.00 48.41 92 ASP A C 1
ATOM 726 O O . ASP A 1 92 ? 21.605 7.109 2.780 1.00 48.41 92 ASP A O 1
ATOM 730 N N . GLU A 1 93 ? 22.571 8.896 1.833 1.00 47.44 93 GLU A N 1
ATOM 731 C CA . GLU A 1 93 ? 21.689 9.890 2.449 1.00 47.44 93 GLU A CA 1
ATOM 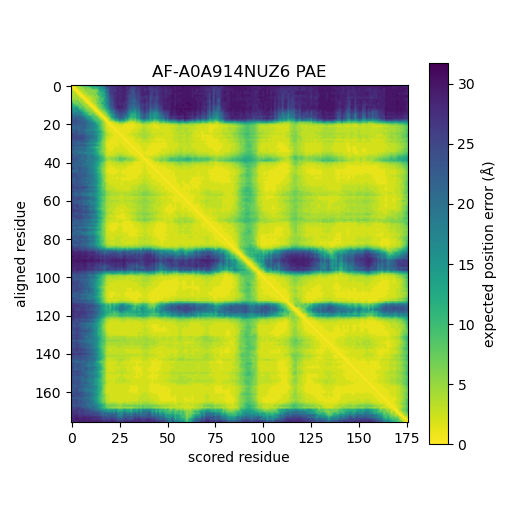732 C C . GLU A 1 93 ? 20.275 9.958 1.854 1.00 47.44 93 GLU A C 1
ATOM 734 O O . GLU A 1 93 ? 19.366 10.442 2.525 1.00 47.44 93 GLU A O 1
ATOM 739 N N . ILE A 1 94 ? 20.042 9.463 0.631 1.00 51.00 94 ILE A N 1
ATOM 740 C CA . ILE A 1 94 ? 18.744 9.666 -0.045 1.00 51.00 94 ILE A CA 1
ATOM 741 C C . ILE A 1 94 ? 17.780 8.481 0.145 1.00 51.00 94 ILE A C 1
ATOM 743 O O . ILE A 1 94 ? 16.567 8.669 0.032 1.00 51.00 94 ILE A O 1
ATOM 747 N N . LEU A 1 95 ? 18.261 7.265 0.453 1.00 52.22 95 LEU A N 1
ATOM 748 C CA . LEU A 1 95 ? 17.429 6.058 0.294 1.00 52.22 95 LEU A CA 1
ATOM 749 C C . LEU A 1 95 ? 17.410 5.020 1.423 1.00 52.22 95 LEU A C 1
ATOM 751 O O . LEU A 1 95 ? 16.786 3.984 1.222 1.00 52.22 95 LEU A O 1
ATOM 755 N N . ASN A 1 96 ? 17.953 5.298 2.618 1.00 52.38 96 ASN A N 1
ATOM 756 C CA . ASN A 1 96 ? 17.986 4.338 3.737 1.00 52.38 96 ASN A CA 1
ATOM 757 C C . ASN A 1 96 ? 18.553 2.977 3.287 1.00 52.38 96 ASN A C 1
ATOM 759 O O . ASN A 1 96 ? 17.796 2.070 2.946 1.00 52.38 96 ASN A O 1
ATOM 763 N N . LEU A 1 97 ? 19.875 2.804 3.347 1.00 52.22 97 LEU A N 1
ATOM 764 C CA . LEU A 1 97 ? 20.624 1.602 2.927 1.00 52.22 97 LEU A CA 1
ATOM 765 C C . LEU A 1 97 ? 20.086 0.218 3.367 1.00 52.22 97 LEU A C 1
ATOM 767 O O . LEU A 1 97 ? 20.550 -0.800 2.867 1.00 52.22 97 LEU A O 1
ATOM 771 N N . ASN A 1 98 ? 19.110 0.153 4.273 1.00 67.06 98 ASN A N 1
ATOM 772 C CA . ASN A 1 98 ? 18.479 -1.078 4.746 1.00 67.06 98 ASN A CA 1
ATOM 773 C C . ASN A 1 98 ? 17.167 -1.434 4.018 1.00 67.06 98 ASN A C 1
ATOM 775 O O . ASN A 1 98 ? 16.400 -2.264 4.512 1.00 67.06 98 ASN A O 1
ATOM 779 N N . VAL A 1 99 ? 16.846 -0.798 2.888 1.00 79.19 99 VAL A N 1
ATOM 780 C CA . VAL A 1 99 ? 15.679 -1.178 2.079 1.00 79.19 99 VAL A CA 1
ATOM 781 C C . VAL A 1 99 ? 16.030 -2.381 1.187 1.00 79.19 99 VAL A C 1
ATOM 783 O O . VAL A 1 99 ? 16.865 -2.238 0.297 1.00 79.19 99 VAL A O 1
ATOM 786 N N . PRO A 1 100 ? 15.398 -3.560 1.375 1.00 89.75 100 PRO A N 1
ATOM 787 C CA . PRO A 1 100 ? 15.591 -4.684 0.463 1.00 89.75 100 PRO A CA 1
ATOM 788 C C . PRO A 1 100 ? 14.927 -4.393 -0.887 1.00 89.75 100 PRO A C 1
ATOM 790 O O . PRO A 1 100 ? 13.806 -3.875 -0.921 1.00 89.75 100 PRO A O 1
ATOM 793 N N . PHE A 1 101 ? 15.599 -4.762 -1.978 1.00 91.31 101 PHE A N 1
ATOM 794 C CA . PHE A 1 101 ? 15.096 -4.654 -3.349 1.00 91.31 101 PHE A CA 1
ATOM 795 C C . PHE A 1 101 ? 14.826 -6.040 -3.937 1.00 91.31 101 PHE A C 1
ATOM 797 O O . PHE A 1 101 ? 15.635 -6.947 -3.756 1.00 91.31 101 PHE A O 1
ATOM 804 N N . ASP A 1 102 ? 13.710 -6.185 -4.649 1.00 94.88 102 ASP A N 1
ATOM 805 C CA . ASP A 1 102 ? 13.326 -7.413 -5.355 1.00 94.88 102 ASP A CA 1
ATOM 806 C C . ASP A 1 102 ? 12.480 -7.061 -6.598 1.00 94.88 102 ASP A C 1
ATOM 808 O O . ASP A 1 102 ? 11.880 -5.985 -6.664 1.00 94.88 102 ASP A O 1
ATOM 812 N N . GLU A 1 103 ? 12.431 -7.939 -7.602 1.00 95.56 103 GLU A N 1
ATOM 813 C CA . GLU A 1 103 ? 11.462 -7.830 -8.704 1.00 95.56 103 GLU A CA 1
ATOM 814 C C . GLU A 1 103 ? 10.065 -8.299 -8.263 1.00 95.56 103 GLU A C 1
ATOM 816 O O . GLU A 1 103 ? 9.054 -7.785 -8.744 1.00 95.56 103 GLU A O 1
ATOM 821 N N . ASP A 1 104 ? 9.984 -9.205 -7.285 1.00 96.94 104 ASP A N 1
ATOM 822 C CA . ASP A 1 104 ? 8.764 -9.496 -6.534 1.00 96.94 104 ASP A CA 1
ATOM 823 C C . ASP A 1 104 ? 8.435 -8.326 -5.590 1.00 96.94 104 ASP A C 1
ATOM 825 O O . ASP A 1 104 ? 8.706 -8.353 -4.388 1.00 96.94 104 ASP A O 1
ATOM 829 N N . CYS A 1 105 ? 7.875 -7.258 -6.163 1.00 97.12 105 CYS A N 1
ATOM 830 C CA . CYS A 1 105 ? 7.668 -5.987 -5.469 1.00 97.12 105 CYS A CA 1
ATOM 831 C C . CYS A 1 105 ? 6.266 -5.378 -5.624 1.00 97.12 105 CYS A C 1
ATOM 833 O O . CYS A 1 105 ? 6.022 -4.296 -5.095 1.00 97.12 105 CYS A O 1
ATOM 835 N N . LEU A 1 106 ? 5.319 -6.043 -6.300 1.00 98.00 106 LEU A N 1
ATOM 836 C CA . LEU A 1 106 ? 3.964 -5.518 -6.543 1.00 98.00 106 LEU A CA 1
ATOM 837 C C . LEU A 1 106 ? 3.036 -5.689 -5.329 1.00 98.00 106 LEU A C 1
ATOM 839 O O . LEU A 1 106 ? 2.083 -6.475 -5.327 1.00 98.00 106 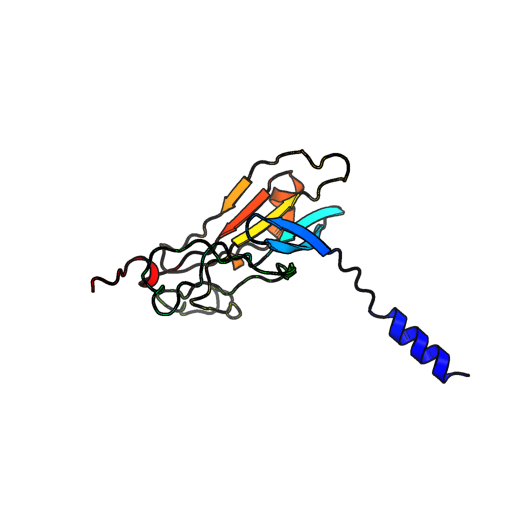LEU A O 1
ATOM 843 N N . TYR A 1 107 ? 3.323 -4.901 -4.295 1.00 98.44 107 TYR A N 1
ATOM 844 C CA . TYR A 1 107 ? 2.598 -4.891 -3.031 1.00 98.44 107 TYR A CA 1
ATOM 845 C C . TYR A 1 107 ? 2.083 -3.494 -2.675 1.00 98.44 107 TYR A C 1
ATOM 847 O O . TYR A 1 107 ? 2.608 -2.468 -3.113 1.00 98.44 107 TYR A O 1
ATOM 8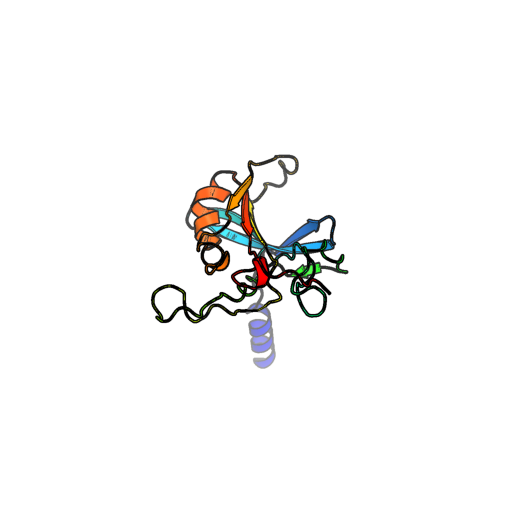55 N N . LEU A 1 108 ? 1.054 -3.462 -1.836 1.00 98.56 108 LEU A N 1
ATOM 856 C CA . LEU A 1 108 ? 0.515 -2.252 -1.232 1.00 98.56 108 LEU A CA 1
ATOM 857 C C . LEU A 1 108 ? 0.444 -2.377 0.291 1.00 98.56 108 LEU A C 1
ATOM 859 O O . LEU A 1 108 ? 0.512 -3.470 0.855 1.00 98.56 108 LEU A O 1
ATOM 863 N N . ASN A 1 109 ? 0.291 -1.241 0.956 1.00 98.75 109 ASN A N 1
ATOM 864 C CA . ASN A 1 109 ? 0.088 -1.139 2.395 1.00 98.75 109 ASN A CA 1
ATOM 865 C C . ASN A 1 109 ? -1.204 -0.368 2.657 1.00 98.75 109 ASN A C 1
ATOM 867 O O . ASN A 1 109 ? -1.507 0.575 1.930 1.00 98.75 109 ASN A O 1
ATOM 871 N N . ILE A 1 110 ? -1.939 -0.745 3.699 1.00 98.56 110 ILE A N 1
ATOM 872 C CA . ILE A 1 110 ? -3.196 -0.122 4.112 1.00 98.56 110 ILE A CA 1
ATOM 873 C C . ILE A 1 110 ? -3.094 0.260 5.585 1.00 98.56 110 ILE A C 1
ATOM 875 O O . ILE A 1 110 ? -2.797 -0.576 6.439 1.00 98.56 110 ILE A O 1
ATOM 879 N N . ILE A 1 111 ? -3.373 1.525 5.882 1.00 98.31 111 ILE A N 1
ATOM 880 C CA . ILE A 1 111 ? -3.548 2.030 7.240 1.00 98.31 111 ILE A CA 1
ATOM 881 C C . ILE A 1 111 ? -4.970 2.568 7.321 1.00 98.31 111 ILE A C 1
ATOM 883 O O . ILE A 1 111 ? -5.332 3.470 6.569 1.00 98.31 111 ILE A O 1
ATOM 887 N N . SER A 1 112 ? -5.790 2.017 8.209 1.00 96.56 112 SER A N 1
ATOM 888 C CA . SER A 1 112 ? -7.193 2.409 8.337 1.00 96.56 112 SER A CA 1
ATOM 889 C C . SER A 1 112 ? -7.534 2.8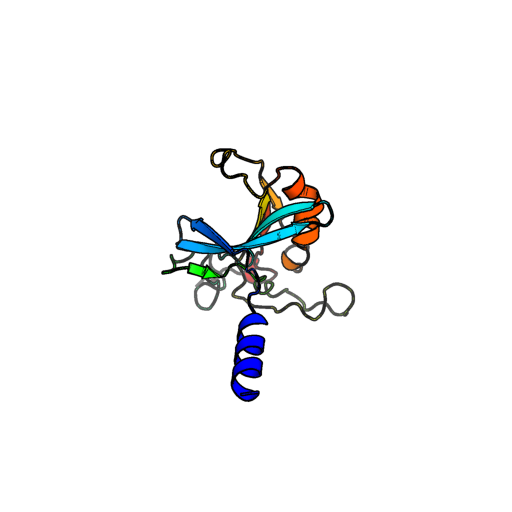38 9.761 1.00 96.56 112 SER A C 1
ATOM 891 O O . SER A 1 112 ? -6.879 2.398 10.710 1.00 96.56 112 SER A O 1
ATOM 893 N N . PRO A 1 113 ? -8.598 3.638 9.945 1.00 94.75 113 PRO A N 1
ATOM 894 C CA . PRO A 1 113 ? -9.170 3.861 11.267 1.00 94.75 113 PRO A CA 1
ATOM 895 C C . PRO A 1 113 ? -9.462 2.518 11.950 1.00 94.75 113 PRO A C 1
ATOM 897 O O . PRO A 1 113 ? -9.864 1.556 11.280 1.00 94.75 113 PRO A O 1
ATOM 900 N N . ASN A 1 114 ? -9.231 2.433 13.263 1.00 89.50 114 ASN A N 1
ATOM 901 C CA . ASN A 1 114 ? -9.693 1.282 14.027 1.00 89.50 114 ASN A CA 1
ATOM 902 C C . ASN A 1 114 ? -11.200 1.431 14.249 1.00 89.50 114 ASN A C 1
ATOM 904 O O . ASN A 1 114 ? -11.636 2.422 14.831 1.00 89.50 114 ASN A O 1
ATOM 908 N N . ARG A 1 115 ? -11.987 0.487 13.730 1.00 76.06 115 ARG A N 1
ATOM 909 C CA . ARG A 1 115 ? -13.447 0.528 13.840 1.00 76.06 115 ARG A CA 1
ATOM 910 C C . ARG A 1 115 ? -13.857 0.126 15.250 1.00 76.06 115 ARG A C 1
ATOM 912 O O . ARG A 1 115 ? -13.390 -0.893 15.754 1.00 76.06 115 ARG A O 1
ATOM 919 N N . GLU A 1 116 ? -14.758 0.890 15.849 1.00 67.00 116 GLU A N 1
ATOM 920 C CA . GLU A 1 116 ? -15.513 0.421 17.010 1.00 67.00 116 GLU A CA 1
ATOM 921 C C . GLU A 1 116 ? -16.526 -0.640 16.547 1.00 67.00 116 GLU A C 1
ATOM 923 O O . GLU A 1 116 ? -17.003 -0.593 15.407 1.00 67.00 116 GLU A O 1
ATOM 928 N N . GLU A 1 117 ? -16.818 -1.631 17.395 1.00 60.41 117 GLU A N 1
ATOM 929 C CA . GLU A 1 117 ? -17.635 -2.800 17.026 1.00 60.41 117 GLU A CA 1
ATOM 930 C C . GLU A 1 117 ? -19.033 -2.428 16.506 1.00 60.41 117 GLU A C 1
ATOM 932 O O . GLU A 1 117 ? -19.565 -3.138 15.649 1.00 60.41 117 GLU A O 1
ATOM 937 N N . ASP A 1 118 ? -19.559 -1.280 16.937 1.00 59.78 118 ASP A N 1
ATOM 938 C CA . ASP A 1 118 ? -20.899 -0.786 16.614 1.00 59.78 118 ASP A CA 1
ATOM 939 C C . ASP A 1 118 ? -21.001 -0.101 15.234 1.00 59.78 118 ASP A C 1
ATOM 941 O O . ASP A 1 118 ? -22.102 0.131 14.745 1.00 59.78 118 ASP A O 1
ATOM 945 N N . ASN A 1 119 ? -19.876 0.183 14.558 1.00 70.44 119 ASN A N 1
ATOM 946 C CA . ASN A 1 119 ? -19.836 0.950 13.299 1.00 70.44 119 ASN A CA 1
ATOM 947 C C . ASN A 1 119 ? -19.175 0.186 12.136 1.00 70.44 119 ASN A C 1
ATOM 949 O O . ASN A 1 119 ? -18.445 0.753 11.316 1.00 70.44 119 ASN A O 1
ATOM 953 N N . LYS A 1 120 ? -19.426 -1.125 12.023 1.00 69.25 120 LYS A N 1
ATOM 954 C CA . LYS A 1 120 ? -18.814 -1.970 10.974 1.00 69.25 120 LYS A CA 1
ATOM 955 C C . LYS A 1 120 ? -19.155 -1.547 9.543 1.00 69.25 120 LYS A C 1
ATOM 957 O O . LYS A 1 120 ? -18.339 -1.790 8.653 1.00 69.25 120 LYS A O 1
ATOM 962 N N . GLU A 1 121 ? -20.309 -0.919 9.327 1.00 78.81 121 GLU A N 1
ATOM 963 C CA . GLU A 1 121 ? -20.764 -0.468 8.003 1.00 78.81 121 GLU A CA 1
ATOM 964 C C . GLU A 1 121 ? -20.236 0.918 7.609 1.00 78.81 121 GLU A C 1
ATOM 966 O O . GLU A 1 121 ? -20.376 1.325 6.456 1.00 78.81 121 GLU A O 1
ATOM 971 N N . GLN A 1 122 ? -19.585 1.643 8.528 1.00 87.38 122 GLN A N 1
ATOM 972 C CA . GLN A 1 122 ? -19.065 2.971 8.226 1.00 87.38 122 GLN A CA 1
ATOM 973 C C . GLN A 1 122 ? -17.970 2.903 7.151 1.00 87.38 122 GLN A C 1
ATOM 975 O O . GLN A 1 122 ? -16.946 2.221 7.290 1.00 87.38 122 GLN A O 1
ATOM 980 N N . LEU A 1 123 ? -18.185 3.658 6.073 1.00 91.06 123 LEU A N 1
ATOM 981 C CA . LEU A 1 123 ? -17.210 3.871 5.011 1.00 91.06 123 LEU A CA 1
ATOM 982 C C . LEU A 1 123 ? -16.395 5.135 5.291 1.00 91.06 123 LEU A C 1
ATOM 984 O O . LEU A 1 123 ? -16.912 6.137 5.784 1.00 91.06 123 LEU A O 1
ATOM 988 N N . TYR A 1 124 ? -15.115 5.079 4.938 1.00 94.25 124 TYR A N 1
ATOM 989 C CA . TYR A 1 124 ? -14.169 6.179 5.083 1.00 94.25 124 TYR A CA 1
ATOM 990 C C . TYR A 1 124 ? -13.597 6.552 3.711 1.00 94.25 124 TYR A C 1
ATOM 992 O O . TYR A 1 124 ? -13.425 5.663 2.870 1.00 94.25 124 TYR A O 1
ATOM 1000 N N . PRO A 1 125 ? -13.270 7.834 3.467 1.00 97.88 125 PRO A N 1
ATOM 1001 C CA . PRO A 1 125 ? -12.522 8.234 2.280 1.00 97.88 125 PRO A CA 1
ATOM 1002 C C . PRO A 1 125 ? -11.174 7.505 2.197 1.00 97.88 125 PRO A C 1
ATOM 1004 O O . PRO A 1 125 ? -10.543 7.220 3.219 1.00 97.88 125 PRO A O 1
ATOM 1007 N N . VAL A 1 126 ? -10.728 7.230 0.968 1.00 98.50 126 VAL A N 1
ATOM 1008 C CA . VAL A 1 126 ? -9.471 6.526 0.687 1.00 98.50 126 VAL A CA 1
ATOM 1009 C C . VAL A 1 126 ? -8.479 7.475 0.018 1.00 98.50 126 VAL A C 1
ATOM 1011 O O . VAL A 1 126 ? -8.734 7.984 -1.071 1.00 98.50 126 VAL A O 1
ATOM 1014 N N . LEU A 1 127 ? -7.330 7.681 0.658 1.00 98.62 127 LEU A N 1
ATOM 1015 C CA . LEU A 1 127 ? -6.176 8.385 0.113 1.00 98.62 127 LEU A CA 1
ATOM 1016 C C . LEU A 1 127 ? -5.183 7.367 -0.458 1.00 98.62 127 LEU A C 1
ATOM 1018 O O . LEU A 1 127 ? -4.529 6.645 0.294 1.00 98.62 127 LEU A O 1
ATOM 1022 N N . LEU A 1 128 ? -5.048 7.329 -1.783 1.00 98.69 128 LEU A N 1
ATOM 1023 C CA . LEU A 1 128 ? -4.031 6.530 -2.468 1.00 98.69 128 LEU A CA 1
ATOM 1024 C C . LEU A 1 128 ? -2.772 7.369 -2.708 1.00 98.69 128 LEU A C 1
ATOM 1026 O O . LEU A 1 128 ? -2.820 8.392 -3.386 1.00 98.69 128 LEU A O 1
ATOM 1030 N N . ILE A 1 129 ? -1.639 6.906 -2.189 1.00 98.38 129 ILE A N 1
ATOM 1031 C CA . ILE A 1 129 ? -0.332 7.534 -2.354 1.00 98.38 129 ILE A CA 1
ATOM 1032 C C . ILE A 1 129 ? 0.507 6.697 -3.319 1.00 98.38 129 ILE A C 1
ATOM 1034 O O . ILE A 1 129 ? 0.898 5.566 -3.015 1.00 98.38 129 ILE A O 1
ATOM 1038 N N . ILE A 1 130 ? 0.812 7.292 -4.470 1.00 97.94 130 ILE A N 1
ATOM 1039 C CA . ILE A 1 130 ? 1.767 6.775 -5.449 1.00 97.94 130 ILE A CA 1
ATOM 1040 C C . ILE A 1 130 ? 3.060 7.558 -5.254 1.00 97.94 130 ILE A C 1
ATOM 1042 O O . ILE A 1 130 ? 3.066 8.787 -5.343 1.00 97.94 130 ILE A O 1
ATOM 1046 N N . HIS A 1 131 ? 4.148 6.862 -4.936 1.00 95.19 131 HIS A N 1
ATOM 1047 C CA . HIS A 1 131 ? 5.415 7.528 -4.669 1.00 95.19 131 HIS A CA 1
ATOM 1048 C C . HIS A 1 131 ? 5.989 8.170 -5.939 1.00 95.19 131 HIS A C 1
ATOM 1050 O O . HIS A 1 131 ? 5.842 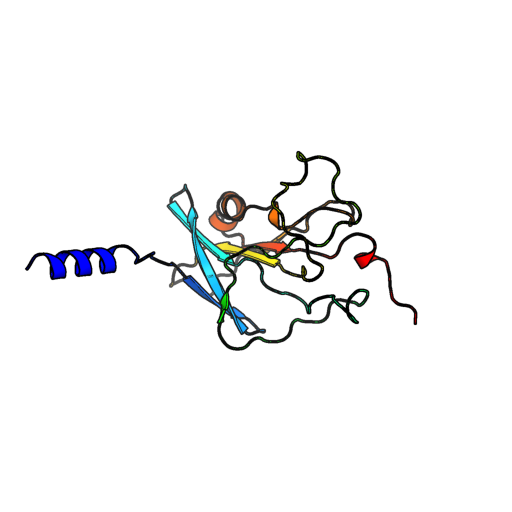7.640 -7.041 1.00 95.19 131 HIS A O 1
ATOM 1056 N N . GLY A 1 132 ? 6.666 9.308 -5.779 1.00 91.44 132 GLY A N 1
ATOM 1057 C CA . GLY A 1 132 ? 7.420 9.945 -6.860 1.00 91.44 132 GLY A CA 1
ATOM 1058 C C . GLY A 1 132 ? 8.712 9.192 -7.199 1.00 91.44 132 GLY A C 1
ATOM 1059 O O . GLY A 1 132 ? 8.937 8.079 -6.726 1.00 91.44 132 GLY A O 1
ATOM 1060 N N . GLY A 1 133 ? 9.574 9.840 -7.987 1.00 89.81 133 GLY A N 1
ATOM 1061 C CA . GLY A 1 133 ? 10.860 9.279 -8.427 1.00 89.81 133 GLY A CA 1
ATOM 1062 C C . GLY A 1 133 ? 10.970 9.049 -9.934 1.00 89.81 133 GLY A C 1
ATOM 1063 O O . GLY A 1 133 ? 11.769 8.227 -10.367 1.00 89.81 133 GLY A O 1
ATOM 1064 N N . ALA A 1 134 ? 10.164 9.768 -10.726 1.00 90.75 134 ALA A N 1
ATOM 1065 C CA . ALA A 1 134 ? 10.223 9.800 -12.192 1.00 90.75 134 ALA A CA 1
ATOM 1066 C C . ALA A 1 134 ? 10.137 8.423 -12.877 1.00 90.75 134 ALA A C 1
ATOM 1068 O O . ALA A 1 134 ? 10.643 8.265 -13.978 1.00 90.75 134 ALA A O 1
ATOM 1069 N N . PHE A 1 135 ? 9.482 7.446 -12.238 1.00 91.06 135 PHE A N 1
ATOM 1070 C CA . PHE A 1 135 ? 9.450 6.037 -12.652 1.00 91.06 135 PHE A CA 1
ATOM 1071 C C . PHE A 1 135 ? 10.791 5.297 -12.576 1.00 91.06 135 PHE A C 1
ATOM 1073 O O . PHE A 1 135 ? 10.848 4.141 -12.965 1.00 91.06 135 PHE A O 1
ATOM 1080 N N . GLU A 1 136 ? 11.844 5.906 -12.036 1.00 88.69 136 GLU A N 1
ATOM 1081 C CA . GLU A 1 136 ? 13.203 5.347 -12.001 1.00 88.69 136 GLU A CA 1
ATOM 1082 C C . GLU A 1 136 ? 13.623 4.895 -10.596 1.00 88.69 136 GLU A C 1
ATOM 1084 O O . GLU A 1 136 ? 14.384 3.938 -10.443 1.00 88.69 136 GLU A O 1
ATOM 1089 N N . VAL A 1 137 ? 13.129 5.588 -9.565 1.00 88.88 137 VAL A N 1
ATOM 1090 C CA . VAL A 1 137 ? 13.480 5.386 -8.151 1.00 88.88 137 VAL A CA 1
ATOM 1091 C C . VAL A 1 137 ? 12.257 5.565 -7.244 1.00 88.88 137 VAL A C 1
ATOM 1093 O O . VAL A 1 137 ? 11.180 5.959 -7.688 1.00 88.88 137 VAL A O 1
ATOM 1096 N N . GLY A 1 138 ? 12.442 5.328 -5.945 1.00 90.12 138 GLY A N 1
ATOM 1097 C CA . GLY A 1 138 ? 11.432 5.559 -4.914 1.00 90.12 138 GLY A CA 1
ATOM 1098 C C . GLY A 1 138 ? 10.842 4.268 -4.355 1.00 90.12 138 GLY A C 1
ATOM 1099 O O . GLY A 1 138 ? 11.096 3.174 -4.849 1.00 90.12 138 GLY A O 1
ATOM 1100 N N . THR A 1 139 ? 10.101 4.393 -3.254 1.00 93.56 139 THR A N 1
ATOM 1101 C CA . THR A 1 139 ? 9.477 3.245 -2.591 1.00 93.56 139 THR A CA 1
ATOM 1102 C C . THR A 1 139 ? 8.337 3.676 -1.676 1.00 93.56 139 THR A C 1
ATOM 1104 O O . THR A 1 139 ? 8.441 4.654 -0.932 1.00 93.56 139 THR A O 1
ATOM 1107 N N . ALA A 1 140 ? 7.261 2.892 -1.660 1.00 95.31 140 ALA A N 1
ATOM 1108 C CA . ALA A 1 140 ? 6.151 3.021 -0.722 1.00 95.31 140 ALA A CA 1
ATOM 1109 C C . ALA A 1 140 ? 6.575 2.803 0.745 1.00 95.31 140 ALA A C 1
ATOM 1111 O O . ALA A 1 140 ? 5.865 3.221 1.660 1.00 95.31 140 ALA A O 1
ATOM 1112 N N . ARG A 1 141 ? 7.747 2.193 0.985 1.00 92.69 141 ARG A N 1
ATOM 1113 C CA . ARG A 1 141 ? 8.325 2.010 2.329 1.00 92.69 141 ARG A CA 1
ATOM 1114 C C . ARG A 1 141 ? 8.717 3.325 3.001 1.00 92.69 141 ARG A C 1
ATOM 1116 O O . ARG A 1 141 ? 8.771 3.376 4.225 1.00 92.69 141 ARG A O 1
ATOM 1123 N N . ASN A 1 142 ? 8.950 4.386 2.225 1.00 90.88 142 ASN A N 1
ATOM 1124 C CA . ASN A 1 142 ? 9.264 5.709 2.771 1.00 90.88 142 ASN A CA 1
ATOM 1125 C C . ASN A 1 142 ? 8.072 6.323 3.525 1.00 90.88 142 ASN A C 1
ATOM 1127 O O . ASN A 1 142 ? 8.247 7.230 4.337 1.00 90.88 142 ASN A O 1
ATOM 1131 N N . TYR A 1 143 ? 6.861 5.803 3.307 1.00 93.56 143 TYR A N 1
ATOM 1132 C CA . TYR A 1 143 ? 5.660 6.238 4.005 1.00 93.56 143 TYR A CA 1
ATOM 1133 C C . TYR A 1 143 ? 5.442 5.399 5.266 1.00 93.56 143 TYR A C 1
ATOM 1135 O O . TYR A 1 143 ? 4.824 4.330 5.255 1.00 93.56 143 TYR A O 1
ATOM 1143 N N . ASN A 1 144 ? 5.973 5.910 6.374 1.00 93.75 144 ASN A N 1
ATOM 1144 C CA . ASN A 1 144 ? 5.887 5.280 7.684 1.00 93.75 144 ASN A CA 1
ATOM 1145 C C . ASN A 1 144 ? 4.424 5.170 8.155 1.00 93.75 144 ASN A C 1
ATOM 1147 O O . ASN A 1 144 ? 3.760 6.187 8.369 1.00 93.75 144 ASN A O 1
ATOM 1151 N N . TYR A 1 145 ? 3.942 3.943 8.384 1.00 96.50 145 TYR A N 1
ATOM 1152 C CA . TYR A 1 145 ? 2.565 3.678 8.817 1.00 96.50 145 TYR A CA 1
ATOM 1153 C C . TYR A 1 145 ? 2.196 4.398 10.120 1.00 96.50 145 TYR A C 1
ATOM 1155 O O . TYR A 1 145 ? 1.026 4.693 10.334 1.00 96.50 145 TYR A O 1
ATOM 1163 N N . LYS A 1 146 ? 3.174 4.702 10.986 1.00 96.00 146 LYS A N 1
ATOM 1164 C CA . LYS A 1 146 ? 2.958 5.429 12.243 1.00 96.00 146 LYS A CA 1
ATOM 1165 C C . LYS A 1 146 ? 2.528 6.864 11.964 1.00 96.00 146 LYS A C 1
ATOM 1167 O O . LYS A 1 146 ? 1.513 7.299 12.492 1.00 96.00 146 LYS A O 1
ATOM 1172 N N . LEU A 1 147 ? 3.260 7.553 11.084 1.00 96.19 147 LEU A N 1
ATOM 1173 C CA . LEU A 1 147 ? 2.956 8.927 10.677 1.00 96.19 147 LEU A CA 1
ATOM 1174 C C . LEU A 1 147 ? 1.664 8.978 9.860 1.00 96.19 147 LEU A C 1
ATOM 1176 O O . LEU A 1 147 ? 0.821 9.836 10.095 1.00 96.19 147 LEU A O 1
ATOM 1180 N N . LEU A 1 148 ? 1.463 8.027 8.942 1.00 97.44 148 LEU A N 1
ATOM 1181 C CA . LEU A 1 148 ? 0.205 7.933 8.196 1.00 97.44 148 LEU A CA 1
ATOM 1182 C C . LEU A 1 148 ? -0.991 7.671 9.121 1.00 97.44 148 LEU A C 1
ATOM 1184 O O . LEU A 1 148 ? -2.062 8.253 8.951 1.00 97.44 148 LEU A O 1
ATOM 1188 N N . GLY A 1 149 ? -0.790 6.813 10.120 1.00 96.88 149 GLY A N 1
ATOM 1189 C CA . GLY A 1 149 ? -1.759 6.529 11.165 1.00 96.88 149 GLY A CA 1
ATOM 1190 C C . GLY A 1 149 ? -2.115 7.777 11.960 1.00 96.88 149 GLY A C 1
ATOM 1191 O O . GLY A 1 149 ? -3.289 8.076 12.153 1.00 96.88 149 GLY A O 1
ATOM 1192 N N . GLU A 1 150 ? -1.099 8.527 12.378 1.00 96.00 150 GLU A N 1
ATOM 1193 C CA . GLU A 1 150 ? -1.247 9.739 13.174 1.00 96.00 150 GLU A CA 1
ATOM 1194 C C . GLU A 1 150 ? -1.943 10.866 12.409 1.00 96.00 150 GLU A C 1
ATOM 1196 O O . GLU A 1 150 ? -2.920 11.416 12.917 1.00 96.00 150 GLU A O 1
ATOM 1201 N N . TYR A 1 151 ? -1.511 11.171 11.186 1.00 95.81 151 TYR A N 1
ATOM 1202 C CA . TYR A 1 151 ? -2.009 12.331 10.443 1.00 95.81 151 TYR A CA 1
ATOM 1203 C C . TYR A 1 151 ? -3.297 12.078 9.655 1.00 95.81 151 TYR A C 1
ATOM 1205 O O . TYR A 1 151 ? -4.075 13.010 9.473 1.00 95.81 151 TYR A O 1
ATOM 1213 N N . PHE A 1 152 ? -3.549 10.845 9.204 1.00 97.12 152 PHE A N 1
ATOM 1214 C CA . PHE A 1 152 ? -4.682 10.547 8.319 1.00 97.12 152 PHE A CA 1
ATOM 1215 C C . PHE A 1 152 ? -5.655 9.539 8.924 1.00 97.12 152 PHE A C 1
ATOM 1217 O O . PHE A 1 152 ? -6.833 9.848 9.094 1.00 97.12 152 PHE A O 1
ATOM 1224 N N . ALA A 1 153 ? -5.193 8.344 9.303 1.00 96.31 153 ALA A N 1
ATOM 1225 C CA . ALA A 1 153 ? -6.119 7.308 9.770 1.00 96.31 153 ALA A CA 1
ATOM 1226 C C . ALA A 1 153 ? -6.768 7.637 11.119 1.00 96.31 153 ALA A C 1
ATOM 1228 O O . ALA A 1 153 ? -7.920 7.280 11.350 1.00 96.31 153 ALA A O 1
ATOM 1229 N N . SER A 1 154 ? -6.096 8.413 11.973 1.00 94.38 154 SER A N 1
ATOM 1230 C CA . SER A 1 154 ? -6.692 8.962 13.197 1.00 94.38 154 SER A CA 1
ATOM 1231 C C . SER A 1 154 ? -7.813 9.982 12.930 1.00 94.38 154 SER A C 1
ATOM 1233 O O . SER A 1 154 ? -8.597 10.284 13.837 1.00 94.38 154 SER A O 1
ATOM 1235 N N . GLN A 1 155 ? -7.882 10.497 11.699 1.00 94.06 155 GLN A N 1
ATOM 1236 C CA . GLN A 1 155 ? -8.844 11.475 11.189 1.00 94.06 155 GLN A CA 1
ATOM 1237 C C . GLN A 1 155 ? -9.851 10.832 10.222 1.00 94.06 155 GLN A C 1
ATOM 1239 O O . GLN A 1 155 ? -10.393 11.509 9.354 1.00 94.06 155 GLN A O 1
ATOM 1244 N N . ASN A 1 156 ? -10.119 9.528 10.367 1.00 94.38 156 ASN A N 1
ATOM 1245 C CA . ASN A 1 156 ? -11.123 8.808 9.579 1.00 94.38 156 ASN A CA 1
ATOM 1246 C C . ASN A 1 156 ? -10.813 8.719 8.070 1.00 94.38 156 ASN A C 1
ATOM 1248 O O . ASN A 1 156 ? -11.731 8.675 7.256 1.00 94.38 156 ASN A O 1
ATOM 1252 N N . ILE A 1 157 ? -9.531 8.663 7.688 1.00 96.81 157 ILE A N 1
ATOM 1253 C CA . ILE A 1 157 ? -9.084 8.472 6.297 1.00 96.81 157 ILE A CA 1
ATOM 1254 C C . ILE A 1 157 ? -8.336 7.143 6.175 1.00 96.81 157 ILE A C 1
ATOM 1256 O O . ILE A 1 157 ? -7.368 6.897 6.890 1.00 96.81 157 ILE A O 1
ATOM 1260 N N . VAL A 1 158 ? -8.736 6.284 5.241 1.00 98.25 158 VAL A N 1
ATOM 1261 C CA . VAL A 1 158 ? -7.942 5.098 4.891 1.00 98.25 158 VAL A CA 1
ATOM 1262 C C . VAL A 1 158 ? -6.797 5.537 3.993 1.00 98.25 158 VAL A C 1
ATOM 1264 O O . VAL A 1 158 ? -7.031 6.162 2.964 1.00 98.25 158 VAL A O 1
ATOM 1267 N N . VAL A 1 159 ? -5.564 5.195 4.345 1.00 98.69 159 VAL A N 1
ATOM 1268 C CA . VAL A 1 159 ? -4.393 5.469 3.510 1.00 98.69 159 VAL A CA 1
ATOM 1269 C C . VAL A 1 159 ? -3.922 4.183 2.860 1.00 98.69 159 VAL A C 1
ATOM 1271 O O . VAL A 1 159 ? -3.724 3.178 3.541 1.00 98.69 159 VAL A O 1
ATOM 1274 N N . VAL A 1 160 ? -3.701 4.237 1.551 1.00 98.88 160 VAL A N 1
ATOM 1275 C CA . VAL A 1 160 ? -3.102 3.158 0.770 1.00 98.88 160 VAL A CA 1
ATOM 1276 C C . VAL A 1 160 ? -1.799 3.662 0.171 1.00 98.88 160 VAL A C 1
ATOM 1278 O O . VAL A 1 160 ? -1.786 4.707 -0.473 1.00 98.88 160 VAL A O 1
ATOM 1281 N N . THR A 1 161 ? -0.702 2.933 0.354 1.00 98.69 161 THR A N 1
ATOM 1282 C CA . THR A 1 161 ? 0.565 3.208 -0.342 1.00 98.69 161 THR A CA 1
ATOM 1283 C C . THR A 1 161 ? 0.910 2.034 -1.238 1.00 98.69 161 THR A C 1
ATOM 1285 O O . THR A 1 161 ? 0.710 0.888 -0.845 1.00 98.69 161 THR A O 1
ATOM 1288 N N . VAL A 1 162 ? 1.386 2.299 -2.453 1.00 98.38 162 VAL A N 1
ATOM 1289 C CA . VAL A 1 162 ? 1.551 1.260 -3.478 1.00 98.38 162 VAL A CA 1
ATOM 1290 C C . VAL A 1 162 ? 2.945 1.284 -4.088 1.00 98.38 162 VAL A C 1
ATOM 1292 O O . VAL A 1 162 ? 3.491 2.353 -4.364 1.00 98.38 162 VAL A O 1
ATOM 1295 N N . GLN A 1 163 ? 3.511 0.096 -4.286 1.00 97.44 163 GLN A N 1
ATOM 1296 C CA . GLN A 1 163 ? 4.720 -0.107 -5.075 1.00 97.44 163 GLN A CA 1
ATOM 1297 C C . GLN A 1 163 ? 4.372 -0.293 -6.551 1.00 97.44 163 GLN A C 1
ATOM 1299 O O . GLN A 1 163 ? 3.363 -0.909 -6.895 1.00 97.44 163 GLN A O 1
ATOM 1304 N N . TYR A 1 164 ? 5.245 0.177 -7.432 1.00 96.62 164 TYR A N 1
ATOM 1305 C CA . TYR A 1 164 ? 5.170 -0.094 -8.862 1.00 96.62 164 TYR A CA 1
ATOM 1306 C C . TYR A 1 164 ? 6.576 -0.347 -9.411 1.00 96.62 164 TYR A C 1
ATOM 1308 O O . TYR A 1 164 ? 7.550 0.175 -8.872 1.00 96.62 164 TYR A O 1
ATOM 1316 N N . ARG A 1 165 ? 6.684 -1.179 -10.461 1.00 96.38 165 ARG A N 1
ATOM 1317 C CA . ARG A 1 165 ? 7.964 -1.449 -11.148 1.00 96.38 165 ARG A CA 1
ATOM 1318 C C . ARG A 1 165 ? 8.621 -0.135 -11.570 1.00 96.38 165 ARG A C 1
ATOM 1320 O O . ARG A 1 165 ? 7.915 0.829 -11.847 1.00 96.38 165 ARG A O 1
ATOM 1327 N N . LEU A 1 166 ? 9.947 -0.123 -11.653 1.00 93.38 166 LEU A N 1
ATOM 1328 C CA . LEU A 1 166 ? 10.734 1.064 -11.984 1.00 93.38 166 LEU A CA 1
ATOM 1329 C C . LEU A 1 166 ? 11.682 0.793 -13.158 1.00 93.38 166 LEU A C 1
ATOM 1331 O O . LEU A 1 166 ? 11.970 -0.356 -13.502 1.00 93.38 166 LEU A O 1
ATOM 1335 N N . GLY A 1 167 ? 12.149 1.865 -13.787 1.00 90.50 167 GLY A N 1
ATOM 1336 C CA . GLY A 1 167 ? 13.138 1.855 -14.851 1.00 90.50 167 GLY A CA 1
ATOM 1337 C C . GLY A 1 167 ? 12.729 1.033 -16.065 1.00 90.50 167 GLY A C 1
ATOM 1338 O O . GLY A 1 167 ? 11.576 1.027 -16.506 1.00 90.50 167 GLY A O 1
ATOM 1339 N N . VAL A 1 168 ? 13.697 0.279 -16.591 1.00 89.50 168 VAL A N 1
ATOM 1340 C CA . VAL A 1 168 ? 13.518 -0.577 -17.773 1.00 89.50 168 VAL A CA 1
ATOM 1341 C C . VAL A 1 168 ? 12.356 -1.569 -17.616 1.00 89.50 168 VAL A C 1
ATOM 1343 O O . VAL A 1 168 ? 11.684 -1.870 -18.600 1.00 89.50 168 VAL A O 1
ATOM 1346 N N . LEU A 1 169 ? 12.056 -2.012 -16.387 1.00 89.50 169 LEU A N 1
ATOM 1347 C CA . LEU A 1 169 ? 10.973 -2.957 -16.090 1.00 89.50 169 LEU A CA 1
ATOM 1348 C C . LEU A 1 169 ? 9.568 -2.360 -16.319 1.00 89.50 169 LEU A C 1
ATOM 1350 O O . LEU A 1 169 ? 8.580 -3.093 -16.304 1.00 89.50 169 LEU A O 1
ATOM 1354 N N . VAL A 1 170 ? 9.460 -1.041 -16.524 1.00 82.69 170 VAL A N 1
ATOM 1355 C CA . VAL A 1 170 ? 8.206 -0.341 -16.863 1.00 82.69 170 VAL A CA 1
ATOM 1356 C C . VAL A 1 170 ? 8.015 -0.192 -18.372 1.00 82.69 170 VAL A C 1
ATOM 1358 O O . VAL A 1 170 ? 6.885 -0.263 -18.859 1.00 82.69 170 VAL A O 1
ATOM 1361 N N . ILE A 1 171 ? 9.099 0.065 -19.109 1.00 74.88 171 ILE A N 1
ATOM 1362 C CA . ILE A 1 171 ? 9.043 0.543 -20.501 1.00 74.88 171 ILE A CA 1
ATOM 1363 C C . ILE A 1 171 ? 9.317 -0.587 -21.497 1.00 74.88 171 ILE A C 1
ATOM 1365 O O . ILE A 1 171 ? 8.739 -0.597 -22.589 1.00 74.88 171 ILE A O 1
ATOM 1369 N N . ALA A 1 172 ? 10.174 -1.545 -21.137 1.00 76.69 172 ALA A N 1
ATOM 1370 C CA . ALA A 1 172 ? 10.436 -2.693 -21.988 1.00 76.69 172 ALA A CA 1
ATOM 1371 C C . ALA A 1 172 ? 9.169 -3.547 -22.113 1.00 76.69 172 ALA A C 1
ATOM 1373 O O . ALA A 1 172 ? 8.517 -3.881 -21.126 1.00 76.69 172 ALA A O 1
ATOM 1374 N N . ARG A 1 173 ? 8.821 -3.885 -23.353 1.00 66.94 173 ARG A N 1
ATOM 1375 C CA . ARG A 1 173 ? 7.844 -4.923 -23.674 1.00 66.94 173 ARG A CA 1
ATOM 1376 C C . ARG A 1 173 ? 8.578 -5.968 -24.483 1.00 66.94 173 ARG A C 1
ATOM 1378 O O . ARG A 1 173 ? 9.217 -5.597 -25.471 1.00 66.94 173 ARG A O 1
ATOM 1385 N N . ASP A 1 174 ? 8.454 -7.230 -24.096 1.00 61.59 174 ASP A N 1
ATOM 1386 C CA . ASP A 1 174 ? 8.890 -8.317 -24.960 1.00 61.59 174 ASP A CA 1
ATOM 1387 C C . ASP A 1 174 ? 8.050 -8.255 -26.241 1.00 61.59 174 ASP A C 1
ATOM 1389 O O . ASP A 1 174 ? 6.836 -8.449 -26.243 1.00 61.59 174 ASP A O 1
ATOM 1393 N N . ARG A 1 175 ? 8.701 -7.866 -27.340 1.00 55.66 175 ARG A N 1
ATOM 1394 C CA . ARG A 1 175 ? 8.187 -8.044 -28.697 1.00 55.66 175 ARG A CA 1
ATOM 1395 C C . ARG A 1 175 ? 8.891 -9.267 -29.270 1.00 55.66 175 ARG A C 1
ATOM 1397 O O . ARG A 1 175 ? 9.826 -9.112 -30.053 1.00 55.66 175 ARG A O 1
ATOM 1404 N N . LEU A 1 176 ? 8.498 -10.449 -28.815 1.00 52.31 176 LEU A N 1
ATOM 1405 C CA . LEU A 1 176 ? 8.830 -11.705 -29.485 1.00 52.31 176 LEU A CA 1
ATOM 1406 C C . LEU A 1 176 ? 7.595 -12.206 -30.228 1.00 52.31 176 LEU A C 1
ATOM 1408 O O . LEU A 1 176 ? 6.496 -12.144 -29.633 1.00 52.31 176 LEU A O 1
#

Solvent-accessible surface area (backbone atoms onl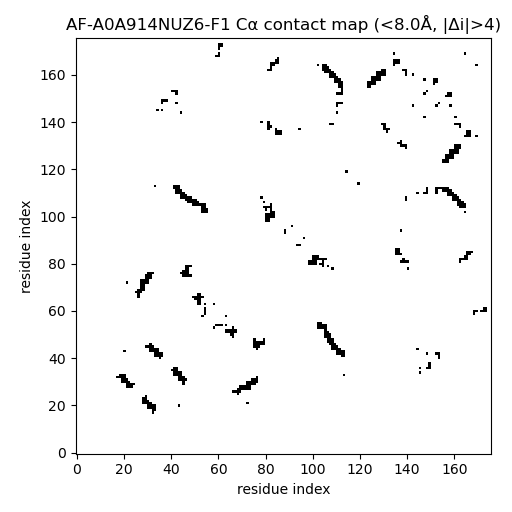y — not comparable to full-atom values): 10126 Å² total; per-residue (Å²): 120,71,73,64,57,58,56,55,55,62,67,69,71,68,75,69,83,72,51,63,41,78,45,82,54,102,45,36,34,36,31,25,30,60,45,76,44,95,87,74,50,52,22,34,38,34,20,37,42,72,68,26,40,64,38,49,79,94,34,37,44,47,79,82,44,76,44,75,66,51,82,72,69,43,78,12,76,49,78,57,41,30,33,48,44,63,59,80,76,89,56,73,86,84,67,54,89,84,64,54,67,29,66,66,16,48,26,31,30,41,33,27,46,54,74,57,89,91,48,77,82,68,82,61,58,74,47,77,46,75,60,64,48,90,58,29,44,65,46,39,79,78,62,50,63,67,60,49,29,61,74,34,9,71,68,56,23,30,38,35,32,37,41,63,69,19,29,66,55,62,72,47,61,83,86,123

Nearest PDB structures (foldseek):
  8axc-assembly1_A  TM=8.636E-01  e=1.071E-14  Mus musculus
  5ydj-assembly1_A-2  TM=8.394E-01  e=8.361E-15  Anopheles gambiae
  5ydh-assembly1_A-2  TM=8.230E-01  e=4.232E-15  Anopheles gambiae
  6ary-assembly1_B-2  TM=8.194E-01  e=2.548E-14  Anopheles gambiae
  7x8l-assembly1_A  TM=7.968E-01  e=3.145E-11  Altericroceibacterium indicum

Mean predicted aligned error: 8.92 Å

pLDDT: mean 85.3, std 17.36, range [43.12, 98.88]

Sequence (176 aa):
MFKKIFFLLIILLNFKINNSVIIQTSYGNLEGFVYKLGNGKSVNVFLGIPFAEKPIGILRFEKPKPPSKWEGIKPAKEYSPACVPHALPIGDEILNLNVPFDEDCLYLNIISPNREEDNKEQLYPVLLIIHGGAFEVGTARNYNYKLLGEYFASQNIVVVTVQYRLGVLVIARDRL

InterPro domains:
  IPR002018 Carboxylesterase, type B [PF00135] (21-169)
  IPR019819 Carboxylesterase type B, conserved site [PS00941] (103-113)
  IPR029058 Alpha/Beta hydrolase fold [G3DSA:3.40.50.1820] (2-173)
  IPR029058 Alpha/Beta hydrolase fold [SSF53474] (20-167)

Radius of gyration: 19.74 Å; Cα contacts (8 Å, |Δi|>4): 331; chains: 1; bounding box: 46×39×75 Å

Organism: Meloidogyne incognita (NCBI:txid6306)

Foldseek 3Di:
DVVVVVVVVVVPPPPPVFQWDWDADPQGIEIWGWDQAPVRFIKTKFAFAAQFPQCDDVNQQPDTHGDHRDPDYHYRYDHDAAEDAQDDDPDCPPDPPPGHYDSRFFGKMKIAGDDDPVPPVDDAAEAEDEDDDPLGDDGLVVDDSRVCCVPARVVRYMYMYTHDHGDCSHVDHPPD

Secondary structure (DSSP, 8-state):
-HHHHHHHHHHTT------EEEEE-SS-EEEEEEEE-TTS-EEEEEEEEE-S----GGGTTSPPPPPPP-SSEEE-BSPPPEEPPSS--SSTTTT-TT--EES---EEEEEEEPPPGGGTT----EEEEE--STTTS--GGGS-HHHHHHHTGGGT-EEEEE----THHHH-----